Protein AF-A0A9W8B782-F1 (afdb_monomer_lite)

InterPro domains:
  IPR012489 Nuclease A inhibitor-like [PF07924] (142-218)
  IPR036587 Nuclease A inhibitor-like superfamily [SSF82602] (165-218)

Organism: NCBI:txid2761393

Sequence (218 aa):
MSPEVHACERALQSAASDLYYISESDSPFEWFFIPADDLERANLSTGSLPDTPAAFASIMYAHEPNANLRHVLAKCANAGQVPLYQPGSDSDDSPGVRDDAISTPSFSYFSTSSASGSGININSSGSDDDFNASTPFHSRIQSIGEFFEPLMDEAASMGQHKQFRELRDRFCLLFGMDPTALSRCCVYRIGQREVGIYAVGIVPGEGIAGLKTLAIET

Radius of gyration: 23.71 Å; chains: 1; bounding box: 51×50×70 Å

Foldseek 3Di:
DDVLQVVLQCQLCVLQVPPFDPFPVRKGKDKDFDWPVLCVLLVHDLQFDDPALLSVLLSCLQGDPDPVSNVLSVVSVVLVVHHHRDDPPVPVPPPDPDDDDDDDDDDDDDDDDDDDDDDDDPDDPDDDDPVPPPPRFDKDKAQLCVVLVQCLDCVSVVNCNVSSVSSSVSLCVSQVDPSPDPGFWIWIWTGDQWTKIWTWGRDRNTHIITIIIIHGDD

pLDDT: mean 84.8, std 18.08, range [40.78, 98.38]

Structure (mmCIF, N/CA/C/O backbone):
data_AF-A0A9W8B782-F1
#
_entry.id   AF-A0A9W8B782-F1
#
loop_
_atom_site.group_PDB
_atom_site.id
_atom_site.type_symbol
_atom_site.label_atom_id
_atom_site.label_alt_id
_atom_site.label_comp_id
_atom_site.label_asym_id
_atom_site.label_entity_id
_atom_site.label_seq_id
_atom_site.pdbx_PDB_ins_code
_atom_site.Cartn_x
_atom_site.Cartn_y
_atom_site.Cartn_z
_atom_site.occupancy
_atom_site.B_iso_or_equiv
_atom_site.auth_seq_id
_atom_site.auth_comp_id
_atom_site.auth_asym_id
_atom_site.auth_atom_id
_atom_site.pdbx_PDB_model_num
ATOM 1 N N . MET A 1 1 ? -14.310 -11.880 5.399 1.00 86.81 1 MET A N 1
ATOM 2 C CA . MET A 1 1 ? -13.960 -10.819 4.433 1.00 86.81 1 MET A CA 1
ATOM 3 C C . MET A 1 1 ? -15.158 -10.562 3.544 1.00 86.81 1 MET A C 1
ATOM 5 O O . MET A 1 1 ? -15.817 -11.519 3.143 1.00 86.81 1 MET A O 1
ATOM 9 N N . SER A 1 2 ? -15.473 -9.295 3.294 1.00 96.06 2 SER A N 1
ATOM 10 C CA . SER A 1 2 ? -16.576 -8.906 2.419 1.00 96.06 2 SER A CA 1
ATOM 11 C C . SER A 1 2 ? -16.233 -9.145 0.936 1.00 96.06 2 SER A C 1
ATOM 13 O O . SER A 1 2 ? -15.056 -9.302 0.582 1.00 96.06 2 SER A O 1
ATOM 15 N N . PRO A 1 3 ? -17.233 -9.197 0.034 1.00 96.50 3 PRO A N 1
ATOM 16 C CA . PRO A 1 3 ? -16.985 -9.349 -1.401 1.00 96.50 3 PRO A CA 1
ATOM 17 C C . PRO A 1 3 ? -16.163 -8.195 -1.996 1.00 96.50 3 PRO A C 1
ATOM 19 O O . PRO A 1 3 ? -15.453 -8.404 -2.980 1.00 96.50 3 PRO A O 1
ATOM 22 N N . GLU A 1 4 ? -16.234 -7.003 -1.402 1.00 95.25 4 GLU A N 1
ATOM 23 C CA . GLU A 1 4 ? -15.488 -5.816 -1.833 1.00 95.25 4 GLU A CA 1
ATOM 24 C C . GLU A 1 4 ? -13.992 -5.989 -1.575 1.00 95.25 4 GLU A C 1
ATOM 26 O O . GLU A 1 4 ? -13.181 -5.798 -2.483 1.00 95.25 4 GLU A O 1
ATOM 31 N N . VAL A 1 5 ? -13.624 -6.471 -0.384 1.00 96.81 5 VAL A N 1
ATOM 32 C CA . VAL A 1 5 ? -12.227 -6.768 -0.043 1.00 96.81 5 VAL A CA 1
ATOM 33 C C . VAL A 1 5 ? -11.650 -7.832 -0.985 1.00 96.81 5 VAL A C 1
ATOM 35 O O . VAL A 1 5 ? -10.553 -7.653 -1.508 1.00 96.81 5 VAL A O 1
ATOM 38 N N . HIS A 1 6 ? -12.405 -8.893 -1.293 1.00 97.50 6 HIS A N 1
ATOM 39 C CA . HIS A 1 6 ? -11.972 -9.913 -2.261 1.00 97.50 6 HIS A CA 1
ATOM 40 C C . HIS A 1 6 ? -11.879 -9.398 -3.706 1.00 97.50 6 HIS A C 1
ATOM 42 O O . HIS A 1 6 ? -11.123 -9.939 -4.519 1.00 97.50 6 HIS A O 1
ATOM 48 N N . ALA A 1 7 ? -12.671 -8.392 -4.080 1.00 96.38 7 ALA A N 1
ATOM 49 C CA . ALA A 1 7 ? -12.538 -7.743 -5.379 1.00 96.38 7 ALA A CA 1
ATOM 50 C C . ALA A 1 7 ? -11.242 -6.921 -5.448 1.00 96.38 7 ALA A C 1
ATOM 52 O O . ALA A 1 7 ? -10.508 -7.047 -6.430 1.00 96.38 7 ALA A O 1
ATOM 53 N N . CYS A 1 8 ? -10.930 -6.162 -4.392 1.00 96.94 8 CYS A N 1
ATOM 54 C CA . CYS A 1 8 ? -9.672 -5.425 -4.263 1.00 96.94 8 CYS A CA 1
ATOM 55 C C . CYS A 1 8 ? -8.459 -6.362 -4.292 1.00 96.94 8 CYS A C 1
ATOM 57 O O . CYS A 1 8 ? -7.540 -6.129 -5.074 1.00 96.94 8 CYS A O 1
ATOM 59 N N . GLU A 1 9 ? -8.492 -7.442 -3.507 1.00 97.81 9 GLU A N 1
ATOM 60 C CA . GLU A 1 9 ? -7.429 -8.450 -3.446 1.00 97.81 9 GLU A CA 1
ATOM 61 C C . GLU A 1 9 ? -7.100 -8.990 -4.836 1.00 97.81 9 GLU A C 1
ATOM 63 O O . GLU A 1 9 ? -5.969 -8.867 -5.304 1.00 97.81 9 GLU A O 1
ATOM 68 N N . ARG A 1 10 ? -8.109 -9.520 -5.538 1.00 98.00 10 ARG A N 1
ATOM 69 C CA . ARG A 1 10 ? -7.920 -10.097 -6.874 1.00 98.00 10 ARG A CA 1
ATOM 70 C C . ARG A 1 10 ? -7.412 -9.070 -7.878 1.00 98.00 10 ARG A C 1
ATOM 72 O O . ARG A 1 10 ? -6.556 -9.396 -8.694 1.00 98.00 10 ARG A O 1
ATOM 79 N N . ALA A 1 11 ? -7.942 -7.848 -7.841 1.00 97.25 11 ALA A N 1
ATOM 80 C CA . ALA A 1 11 ? -7.557 -6.799 -8.776 1.00 97.25 11 ALA A CA 1
ATOM 81 C C . ALA A 1 11 ? -6.106 -6.337 -8.568 1.00 97.25 11 ALA A C 1
ATOM 83 O O . ALA A 1 11 ? -5.384 -6.182 -9.552 1.00 97.25 11 ALA A O 1
ATOM 84 N N . LEU A 1 12 ? -5.670 -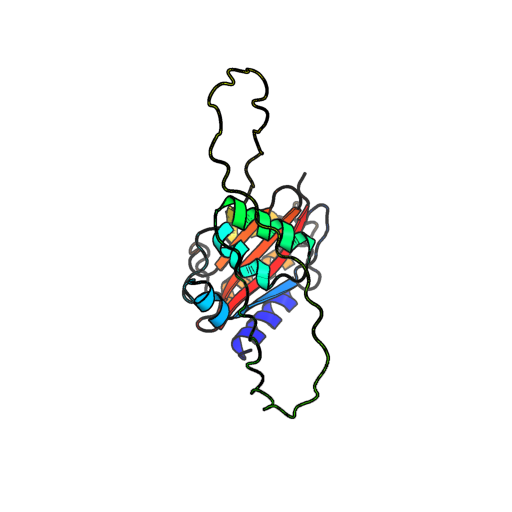6.149 -7.317 1.00 97.50 12 LEU A N 1
ATOM 85 C CA . LEU A 1 12 ? -4.294 -5.749 -7.018 1.00 97.50 12 LEU A CA 1
ATOM 86 C C . LEU A 1 12 ? -3.308 -6.900 -7.223 1.00 97.50 12 LEU A C 1
ATOM 88 O O . LEU A 1 12 ? -2.293 -6.695 -7.880 1.00 97.50 12 LEU A O 1
ATOM 92 N N . GLN A 1 13 ? -3.612 -8.110 -6.744 1.00 97.56 13 GLN A N 1
ATOM 93 C CA . GLN A 1 13 ? -2.747 -9.279 -6.944 1.00 97.56 13 GLN A CA 1
ATOM 94 C C . GLN A 1 13 ? -2.568 -9.608 -8.428 1.00 97.56 13 GLN A C 1
ATOM 96 O O . GLN A 1 13 ? -1.456 -9.890 -8.856 1.00 97.56 13 GLN A O 1
ATOM 101 N N . SER A 1 14 ? -3.634 -9.533 -9.234 1.00 97.62 14 SER A N 1
ATOM 102 C CA . SER A 1 14 ? -3.536 -9.788 -10.676 1.00 97.62 14 SER A CA 1
ATOM 103 C C . SER A 1 14 ? -2.717 -8.734 -11.418 1.00 97.62 14 SER A C 1
ATOM 105 O O . SER A 1 14 ? -2.149 -9.057 -12.452 1.00 97.62 14 SER A O 1
ATOM 107 N N . ALA A 1 15 ? -2.688 -7.484 -10.952 1.00 97.31 15 ALA A N 1
ATOM 108 C CA . ALA A 1 15 ? -1.862 -6.443 -11.565 1.00 97.31 15 ALA A CA 1
ATOM 109 C C . ALA A 1 15 ? -0.413 -6.481 -11.062 1.00 97.31 15 ALA A C 1
ATOM 111 O O . ALA A 1 15 ? 0.493 -6.022 -11.749 1.00 97.31 15 ALA A O 1
ATOM 112 N N . ALA A 1 16 ? -0.208 -7.022 -9.862 1.00 97.50 16 ALA A N 1
ATOM 113 C CA . ALA A 1 16 ? 1.089 -7.201 -9.230 1.00 97.50 16 ALA A CA 1
ATOM 114 C C . ALA A 1 16 ? 1.749 -8.552 -9.537 1.00 97.50 16 ALA A C 1
ATOM 116 O O . ALA A 1 16 ? 2.890 -8.775 -9.136 1.00 97.50 16 ALA A O 1
ATOM 117 N N . SER A 1 17 ? 1.057 -9.456 -10.236 1.00 95.88 17 SER A N 1
ATOM 118 C CA . SER A 1 17 ? 1.624 -10.743 -10.624 1.00 95.88 17 SER A CA 1
ATOM 119 C C . SER A 1 17 ? 2.846 -10.517 -11.507 1.00 95.88 17 SER A C 1
ATOM 121 O O . SER A 1 17 ? 2.763 -9.786 -12.493 1.00 95.88 17 SER A O 1
ATOM 123 N N . ASP A 1 18 ? 3.963 -11.143 -11.146 1.00 94.38 18 ASP A N 1
ATOM 124 C CA . ASP A 1 18 ? 5.255 -11.029 -11.833 1.00 94.38 18 ASP A CA 1
ATOM 125 C C . ASP A 1 18 ? 5.899 -9.626 -11.792 1.00 94.38 18 ASP A C 1
ATOM 127 O O . ASP A 1 18 ? 6.877 -9.379 -12.499 1.00 94.38 18 ASP A O 1
ATOM 131 N N . LEU A 1 19 ? 5.389 -8.712 -10.953 1.00 95.88 19 LEU A N 1
ATOM 132 C CA . LEU A 1 19 ? 6.039 -7.434 -10.664 1.00 95.88 19 LEU A CA 1
ATOM 133 C C . LEU A 1 19 ? 7.003 -7.566 -9.485 1.00 95.88 19 LEU A C 1
ATOM 135 O O . LEU A 1 19 ? 6.636 -8.029 -8.401 1.00 95.88 19 LEU A O 1
ATOM 139 N N . TYR A 1 20 ? 8.213 -7.053 -9.681 1.00 95.88 20 TYR A N 1
ATOM 140 C CA . TYR A 1 20 ? 9.248 -6.987 -8.653 1.00 95.88 20 TYR A CA 1
ATOM 141 C C . TYR A 1 20 ? 9.640 -5.540 -8.408 1.00 95.88 20 TYR A C 1
ATOM 143 O O . TYR A 1 20 ? 9.846 -4.775 -9.353 1.00 95.88 20 TYR A O 1
ATOM 151 N N . TYR A 1 21 ? 9.744 -5.150 -7.140 1.00 95.44 21 TYR A N 1
ATOM 152 C CA . TYR A 1 21 ? 10.198 -3.809 -6.810 1.00 95.44 21 TYR A CA 1
ATOM 153 C C . TYR A 1 21 ? 11.706 -3.680 -7.031 1.00 95.44 21 TYR A C 1
ATOM 155 O O . TYR A 1 21 ? 12.500 -4.447 -6.485 1.00 95.44 21 TYR A O 1
ATOM 163 N N . ILE A 1 22 ? 12.084 -2.672 -7.817 1.00 92.25 22 ILE A N 1
ATOM 164 C CA . ILE A 1 22 ? 13.454 -2.451 -8.279 1.00 92.25 22 ILE A CA 1
ATOM 165 C C . ILE A 1 22 ? 14.296 -1.938 -7.109 1.00 92.25 22 ILE A C 1
ATOM 167 O O . ILE A 1 22 ? 14.260 -0.762 -6.749 1.00 92.25 22 ILE A O 1
ATOM 171 N N . SER A 1 23 ? 15.018 -2.860 -6.485 1.00 93.06 23 SER A N 1
ATOM 172 C CA . SER A 1 23 ? 15.891 -2.651 -5.328 1.00 93.06 23 SER A CA 1
ATOM 173 C C . SER A 1 23 ? 16.911 -3.788 -5.275 1.00 93.06 23 SER A C 1
ATOM 175 O O . SER A 1 23 ? 16.798 -4.738 -6.043 1.00 93.06 23 SER A O 1
ATOM 177 N N . GLU A 1 24 ? 17.878 -3.759 -4.355 1.00 91.88 24 GLU A N 1
ATOM 178 C CA . GLU A 1 24 ? 18.865 -4.851 -4.277 1.00 91.88 24 GLU A CA 1
ATOM 179 C C . GLU A 1 24 ? 18.265 -6.211 -3.868 1.00 91.88 24 GLU A C 1
ATOM 181 O O . GLU A 1 24 ? 18.924 -7.238 -4.020 1.00 91.88 24 GLU A O 1
ATOM 186 N N . SER A 1 25 ? 17.041 -6.239 -3.326 1.00 88.69 25 SER A N 1
ATOM 187 C CA . SER A 1 25 ? 16.380 -7.466 -2.865 1.00 88.69 25 SER A CA 1
ATOM 188 C C . SER A 1 25 ? 15.458 -8.135 -3.884 1.00 88.69 25 SER A C 1
ATOM 190 O O . SER A 1 25 ? 15.003 -9.236 -3.585 1.00 88.69 25 SER A O 1
ATOM 192 N N . ASP A 1 26 ? 15.141 -7.490 -5.018 1.00 91.19 26 ASP A N 1
ATOM 193 C CA . ASP A 1 26 ? 14.162 -7.970 -6.014 1.00 91.19 26 ASP A CA 1
ATOM 194 C C . ASP A 1 26 ? 12.930 -8.641 -5.366 1.00 91.19 26 ASP A C 1
ATOM 196 O O . ASP A 1 26 ? 12.626 -9.813 -5.594 1.00 91.19 26 ASP A O 1
ATOM 200 N N . SER A 1 27 ? 12.236 -7.915 -4.482 1.00 94.75 27 SER A N 1
ATOM 201 C CA . SER A 1 27 ? 11.124 -8.471 -3.700 1.00 94.75 27 SER A CA 1
ATOM 202 C C . SER A 1 27 ? 9.793 -8.339 -4.454 1.00 94.75 27 SER A C 1
ATOM 204 O O . SER A 1 27 ? 9.523 -7.274 -5.025 1.00 94.75 27 SER A O 1
ATOM 206 N N . PRO A 1 28 ? 8.934 -9.378 -4.468 1.00 96.81 28 PRO A N 1
ATOM 207 C CA . PRO A 1 28 ? 7.606 -9.279 -5.061 1.00 96.81 28 PRO A CA 1
ATOM 208 C C . PRO A 1 28 ? 6.685 -8.382 -4.222 1.00 96.81 28 PRO A C 1
ATOM 210 O O . PRO A 1 28 ? 6.969 -8.044 -3.068 1.00 96.81 28 PRO A O 1
ATOM 213 N N . PHE A 1 29 ? 5.551 -8.001 -4.805 1.00 97.44 29 PHE A N 1
ATOM 214 C CA . PHE A 1 29 ? 4.463 -7.371 -4.064 1.00 97.44 29 PHE A CA 1
ATOM 215 C C . PHE A 1 29 ? 3.534 -8.428 -3.461 1.00 97.44 29 PHE A C 1
ATOM 217 O O . PHE A 1 29 ? 3.060 -9.329 -4.150 1.00 97.44 29 PHE A O 1
ATOM 224 N N . GLU A 1 30 ? 3.222 -8.277 -2.180 1.00 97.56 30 GLU A N 1
ATOM 225 C CA . GLU A 1 30 ? 2.337 -9.160 -1.428 1.00 97.56 30 GLU A CA 1
ATOM 226 C C . GLU A 1 30 ? 1.088 -8.409 -0.976 1.00 97.56 30 GLU A C 1
ATOM 228 O O . GLU A 1 30 ? 1.153 -7.264 -0.536 1.00 97.56 30 GLU A O 1
ATOM 233 N N . TRP A 1 31 ? -0.066 -9.061 -1.052 1.00 97.88 31 TRP A N 1
ATOM 234 C CA . TRP A 1 31 ? -1.316 -8.503 -0.547 1.00 97.88 31 TRP A CA 1
ATOM 235 C C . TRP A 1 31 ? -1.370 -8.506 0.981 1.00 97.88 31 TRP A C 1
ATOM 237 O O . TRP A 1 31 ? -0.894 -9.437 1.633 1.00 97.88 31 TRP A O 1
ATOM 247 N N . PHE A 1 32 ? -2.020 -7.492 1.551 1.00 98.38 32 PHE A N 1
ATOM 248 C CA . PHE A 1 32 ? -2.410 -7.493 2.954 1.00 98.38 32 PHE A CA 1
ATOM 249 C C . PHE A 1 32 ? -3.726 -6.745 3.189 1.00 98.38 32 PHE A C 1
ATOM 251 O O . PHE A 1 32 ? -4.172 -5.935 2.371 1.00 98.38 32 PHE A O 1
ATOM 258 N N . PHE A 1 33 ? -4.328 -7.011 4.347 1.00 98.06 33 PHE A N 1
ATOM 259 C CA . PHE A 1 33 ? -5.557 -6.376 4.803 1.00 98.06 33 PHE A CA 1
ATOM 260 C C . PHE A 1 33 ? -5.541 -6.206 6.328 1.00 98.06 33 PHE A C 1
ATOM 262 O O . PHE A 1 33 ? -5.176 -7.137 7.046 1.00 98.06 33 PHE A O 1
ATOM 269 N N . ILE A 1 34 ? -5.949 -5.028 6.798 1.00 97.88 34 ILE A N 1
ATOM 270 C CA . ILE A 1 34 ? -6.142 -4.668 8.205 1.00 97.88 34 ILE A CA 1
ATOM 271 C C . ILE A 1 34 ? -7.638 -4.358 8.394 1.00 97.88 34 ILE A C 1
ATOM 273 O O . ILE A 1 34 ? -8.102 -3.338 7.873 1.00 97.88 34 ILE A O 1
ATOM 277 N N . PRO A 1 35 ? -8.396 -5.212 9.102 1.00 97.62 35 PRO A N 1
ATOM 278 C CA . PRO A 1 35 ? -9.818 -5.005 9.372 1.00 97.62 35 PRO A CA 1
ATOM 279 C C . PRO A 1 35 ? -10.118 -3.703 10.127 1.00 97.62 35 PRO A C 1
ATOM 281 O O . PRO A 1 35 ? -9.335 -3.269 10.971 1.00 97.62 35 PRO A O 1
ATOM 284 N N . ALA A 1 36 ? -11.291 -3.116 9.879 1.00 97.06 36 ALA A N 1
ATOM 285 C CA . ALA A 1 36 ? -11.774 -1.914 10.561 1.00 97.06 36 ALA A CA 1
ATOM 286 C C . ALA A 1 36 ? -11.803 -2.073 12.089 1.00 97.06 36 ALA A C 1
ATOM 288 O O . ALA A 1 36 ? -11.360 -1.167 12.790 1.00 97.06 36 ALA A O 1
ATOM 289 N N . ASP A 1 37 ? -12.217 -3.236 12.597 1.00 96.81 37 ASP A N 1
ATOM 290 C CA . ASP A 1 37 ? -12.238 -3.524 14.037 1.00 96.81 37 ASP A CA 1
ATOM 291 C C . ASP A 1 37 ? -10.853 -3.360 14.687 1.00 96.81 37 ASP A C 1
ATOM 293 O O . ASP A 1 37 ? -10.738 -2.895 15.822 1.00 96.81 37 ASP A O 1
ATOM 297 N N . ASP A 1 38 ? -9.784 -3.722 13.972 1.00 96.50 38 ASP A N 1
ATOM 298 C CA . ASP A 1 38 ? -8.418 -3.600 14.482 1.00 96.50 38 ASP A CA 1
ATOM 299 C C . ASP A 1 38 ? -7.962 -2.134 14.482 1.00 96.50 3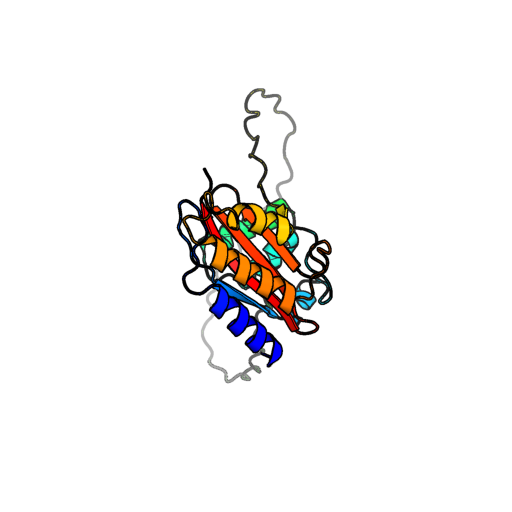8 ASP A C 1
ATOM 301 O O . ASP A 1 38 ? -7.292 -1.698 15.422 1.00 96.50 38 ASP A O 1
ATOM 305 N N . LEU A 1 39 ? -8.401 -1.346 13.491 1.00 96.19 39 LEU A N 1
ATOM 306 C CA . LEU A 1 39 ? -8.194 0.107 13.457 1.00 96.19 39 LEU A CA 1
ATOM 307 C C . LEU A 1 39 ? -8.897 0.792 14.634 1.00 96.19 39 LEU A C 1
ATOM 309 O O . LEU A 1 39 ? -8.280 1.595 15.334 1.00 96.19 39 LEU A O 1
ATOM 313 N N . GLU A 1 40 ? -10.159 0.442 14.891 1.00 95.56 40 GLU A N 1
ATOM 314 C CA . GLU A 1 40 ? -10.941 1.000 15.997 1.00 95.56 40 GLU A CA 1
ATOM 315 C C . GLU A 1 40 ? -10.311 0.662 17.352 1.00 95.56 40 GLU A C 1
ATOM 317 O O . GLU A 1 40 ? -10.131 1.550 18.190 1.00 95.56 40 GLU A O 1
ATOM 322 N N . ARG A 1 41 ? -9.876 -0.591 17.551 1.00 95.00 41 ARG A N 1
ATOM 323 C CA . ARG A 1 41 ? -9.153 -1.002 18.768 1.00 95.00 41 ARG A CA 1
ATOM 324 C C . ARG A 1 41 ? -7.813 -0.278 18.936 1.00 95.00 41 ARG A C 1
ATOM 326 O O . ARG A 1 41 ? -7.366 -0.088 20.065 1.00 95.00 41 ARG A O 1
ATOM 333 N N . ALA A 1 42 ? -7.181 0.147 17.843 1.00 94.06 42 ALA A N 1
ATOM 334 C CA . ALA A 1 42 ? -5.975 0.971 17.864 1.00 94.06 42 ALA A CA 1
ATOM 335 C C . ALA A 1 42 ? -6.254 2.479 18.039 1.00 94.06 42 ALA A C 1
ATOM 337 O O . ALA A 1 42 ? -5.313 3.273 18.026 1.00 94.06 42 ALA A O 1
ATOM 338 N N . ASN A 1 43 ? -7.514 2.887 18.236 1.00 95.19 43 ASN A N 1
ATOM 339 C CA . ASN A 1 43 ? -7.963 4.285 18.275 1.00 95.19 43 ASN A CA 1
ATOM 340 C C . ASN A 1 43 ? -7.672 5.059 16.975 1.00 95.19 43 ASN A C 1
ATOM 342 O O . ASN A 1 43 ? -7.408 6.263 17.003 1.00 95.19 43 ASN A O 1
ATOM 346 N N . LEU A 1 44 ? -7.706 4.372 15.832 1.00 93.75 44 LEU A N 1
ATOM 347 C CA . LEU A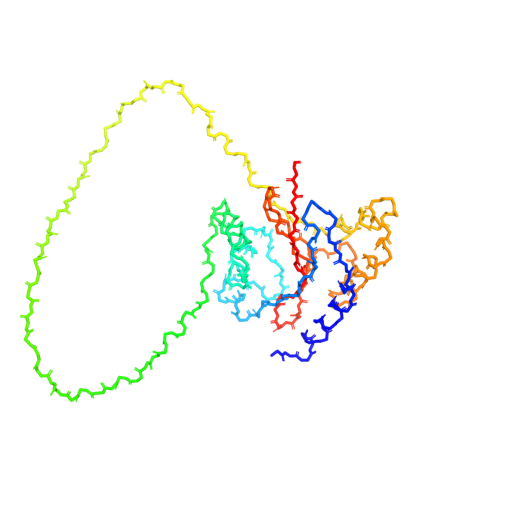 1 44 ? -7.568 4.969 14.509 1.00 93.75 44 LEU A CA 1
ATOM 348 C C . LEU A 1 44 ? -8.945 5.136 13.858 1.00 93.75 44 LEU A C 1
ATOM 350 O O . LEU A 1 44 ? -9.861 4.342 14.059 1.00 93.75 44 LEU A O 1
ATOM 354 N N . SER A 1 45 ? -9.089 6.191 13.059 1.00 92.75 45 SER A N 1
ATOM 355 C CA . SER A 1 45 ? -10.304 6.430 12.280 1.00 92.75 45 SER A CA 1
ATOM 356 C C . SER A 1 45 ? -10.406 5.425 11.133 1.00 92.75 45 SER A C 1
ATOM 358 O O . SER A 1 45 ? -9.465 5.258 10.364 1.00 92.75 45 SER A O 1
ATOM 360 N N . THR A 1 46 ? -11.572 4.808 10.954 1.00 92.50 46 THR A N 1
ATOM 361 C CA . THR A 1 46 ? -11.863 3.923 9.810 1.00 92.50 46 THR A CA 1
ATOM 362 C C . THR A 1 46 ? -12.065 4.693 8.499 1.00 92.50 46 THR A C 1
ATOM 364 O O . THR A 1 46 ? -12.052 4.105 7.418 1.00 92.50 46 THR A O 1
ATOM 367 N N . GLY A 1 47 ? -12.243 6.018 8.576 1.00 91.62 47 GLY A N 1
ATOM 368 C CA . GLY A 1 47 ? -12.475 6.895 7.426 1.00 91.62 47 GLY A CA 1
ATOM 369 C C . GLY A 1 47 ? -11.227 7.590 6.876 1.00 91.62 47 GLY A C 1
ATOM 370 O O . GLY A 1 47 ? -11.331 8.270 5.855 1.00 91.62 47 GLY A O 1
ATOM 371 N N . SER A 1 48 ? -10.069 7.453 7.528 1.00 94.62 48 SER A N 1
ATOM 372 C CA . SER A 1 48 ? -8.820 8.109 7.118 1.00 94.62 48 SER A CA 1
ATOM 373 C C . SER A 1 48 ? -7.600 7.233 7.396 1.00 94.62 48 SER A C 1
ATOM 375 O O . SER A 1 48 ? -7.570 6.485 8.368 1.00 94.62 48 SER A O 1
ATOM 377 N N . LEU A 1 49 ? -6.571 7.342 6.555 1.00 95.88 49 LEU A N 1
ATOM 378 C CA . LEU A 1 49 ? -5.302 6.649 6.775 1.00 95.88 49 LEU A CA 1
ATOM 379 C C . LEU A 1 49 ? -4.519 7.302 7.929 1.00 95.88 49 LEU A C 1
ATOM 381 O O . LEU A 1 49 ? -4.709 8.490 8.184 1.00 95.88 49 LEU A O 1
ATOM 385 N N . PRO A 1 50 ? -3.630 6.569 8.625 1.00 96.38 50 PRO A N 1
ATOM 386 C CA . PRO A 1 50 ? -2.792 7.156 9.667 1.00 96.38 50 PRO A CA 1
ATOM 387 C C . PRO A 1 50 ? -1.892 8.289 9.146 1.00 96.38 50 PRO A C 1
ATOM 389 O O . PRO A 1 50 ? -1.086 8.090 8.237 1.00 96.38 50 PRO A O 1
ATOM 392 N N . ASP A 1 51 ? -1.952 9.460 9.780 1.00 95.75 51 ASP A N 1
ATOM 393 C CA . ASP A 1 51 ? -1.222 10.658 9.327 1.00 95.75 51 ASP A CA 1
ATOM 394 C C . ASP A 1 51 ? 0.296 10.596 9.559 1.00 95.75 51 ASP A C 1
ATOM 396 O O . ASP A 1 51 ? 1.043 11.467 9.112 1.00 95.75 51 ASP A O 1
ATOM 400 N N . THR A 1 52 ? 0.781 9.576 10.274 1.00 96.19 52 THR A N 1
ATOM 401 C CA . THR A 1 52 ? 2.210 9.389 10.541 1.00 96.19 52 THR A CA 1
ATOM 402 C C . THR A 1 52 ? 2.654 7.960 10.225 1.00 96.19 52 THR A C 1
ATOM 404 O O . THR A 1 52 ? 1.901 7.011 10.470 1.00 96.19 52 THR A O 1
ATOM 407 N N . PRO A 1 53 ? 3.902 7.764 9.754 1.00 97.00 53 PRO A N 1
ATOM 408 C CA . PRO A 1 53 ? 4.450 6.426 9.560 1.00 97.00 53 PRO A CA 1
ATOM 409 C C . PRO A 1 53 ? 4.482 5.599 10.848 1.00 97.00 53 PRO A C 1
ATOM 411 O O . PRO A 1 53 ? 4.254 4.399 10.796 1.00 97.00 53 PRO A O 1
ATOM 414 N N . ALA A 1 54 ? 4.723 6.225 12.006 1.00 96.44 54 ALA A N 1
ATOM 415 C CA . ALA A 1 54 ? 4.767 5.531 13.292 1.00 96.44 54 ALA A CA 1
ATOM 416 C C . ALA A 1 54 ? 3.395 4.983 13.717 1.00 96.44 54 ALA A C 1
ATOM 418 O O . ALA A 1 54 ? 3.317 3.857 14.209 1.00 96.44 54 ALA A O 1
ATOM 419 N N . ALA A 1 55 ? 2.315 5.738 13.481 1.00 96.75 55 ALA A N 1
ATOM 420 C CA . ALA A 1 55 ? 0.953 5.271 13.734 1.00 96.75 55 ALA A CA 1
ATOM 421 C C . ALA A 1 55 ? 0.585 4.087 12.829 1.00 96.75 55 ALA A C 1
ATOM 423 O O . ALA A 1 55 ? 0.085 3.076 13.320 1.00 96.75 55 ALA A O 1
ATOM 424 N N . PHE A 1 56 ? 0.906 4.164 11.532 1.00 97.81 56 PHE A N 1
ATOM 425 C CA . PHE A 1 56 ? 0.727 3.031 10.621 1.00 97.81 56 PHE A CA 1
ATOM 426 C C . PHE A 1 56 ? 1.592 1.826 11.023 1.00 97.81 56 PHE A C 1
ATOM 428 O O . PHE A 1 56 ? 1.118 0.691 11.027 1.00 97.81 56 PHE A O 1
ATOM 435 N N . ALA A 1 57 ? 2.848 2.059 11.413 1.00 97.56 57 ALA A N 1
ATOM 436 C CA . ALA A 1 57 ? 3.761 0.997 11.812 1.00 97.56 57 ALA A CA 1
ATOM 437 C C . ALA A 1 57 ? 3.259 0.223 13.035 1.00 97.56 57 ALA A C 1
ATOM 439 O O . ALA A 1 57 ? 3.373 -1.001 13.072 1.00 97.56 57 ALA A O 1
ATOM 440 N N . SER A 1 58 ? 2.690 0.935 14.013 1.00 97.19 58 SER A N 1
ATOM 441 C CA . SER A 1 58 ? 2.125 0.331 15.218 1.00 97.19 58 SER A CA 1
ATOM 442 C C . SER A 1 58 ? 1.014 -0.667 14.894 1.00 97.19 58 SER A C 1
ATOM 444 O O . SER A 1 58 ? 1.059 -1.790 15.395 1.00 97.19 58 SER A O 1
ATOM 446 N N . ILE A 1 59 ? 0.061 -0.298 14.030 1.00 97.62 59 ILE A N 1
ATOM 447 C CA . ILE A 1 59 ? -1.031 -1.200 13.654 1.00 97.62 59 ILE A CA 1
ATOM 448 C C . ILE A 1 59 ? -0.541 -2.327 12.736 1.00 97.62 59 ILE A C 1
ATOM 450 O O . ILE A 1 59 ? -0.809 -3.496 13.003 1.00 97.62 59 ILE A O 1
ATOM 454 N N . MET A 1 60 ? 0.269 -2.020 11.715 1.00 97.81 60 MET A N 1
ATOM 455 C CA . MET A 1 60 ? 0.777 -3.022 10.769 1.00 97.81 60 MET A CA 1
ATOM 456 C C . MET A 1 60 ? 1.663 -4.080 11.448 1.00 97.81 60 MET A C 1
ATOM 458 O O . MET A 1 60 ? 1.706 -5.224 11.000 1.00 97.81 60 MET A O 1
ATOM 462 N N . TYR A 1 61 ? 2.326 -3.747 12.562 1.00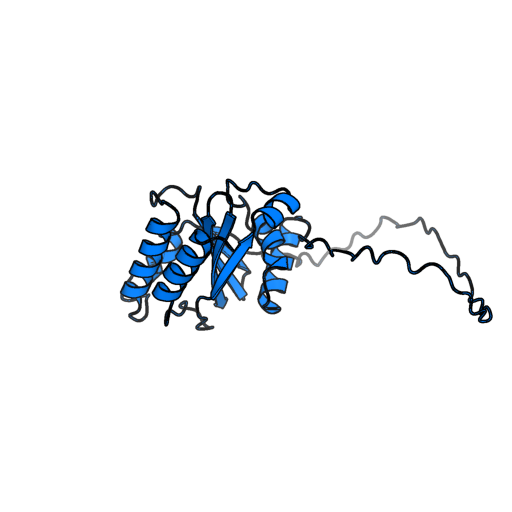 97.31 61 TYR A N 1
ATOM 463 C CA . TYR A 1 61 ? 3.154 -4.682 13.331 1.00 97.31 61 TYR A CA 1
ATOM 464 C C . TYR A 1 61 ? 2.419 -5.970 13.740 1.00 97.31 61 TYR A C 1
ATOM 466 O O . TYR A 1 61 ? 3.038 -7.038 13.779 1.00 97.31 61 TYR A O 1
ATOM 474 N N . ALA A 1 62 ? 1.119 -5.883 14.041 1.00 96.44 62 ALA A N 1
ATOM 475 C CA . ALA A 1 62 ? 0.298 -7.037 14.408 1.00 96.44 62 ALA A CA 1
ATOM 476 C C . ALA A 1 62 ? -0.083 -7.918 13.207 1.00 96.44 62 ALA A C 1
ATOM 478 O O . ALA A 1 62 ? -0.323 -9.111 13.377 1.00 96.44 62 ALA A O 1
ATOM 479 N N . HIS A 1 63 ? -0.103 -7.340 12.005 1.00 96.62 63 HIS A N 1
ATOM 480 C CA . HIS A 1 63 ? -0.520 -7.994 10.762 1.00 96.62 63 HIS A CA 1
ATOM 481 C C . HIS A 1 63 ? 0.654 -8.453 9.894 1.00 96.62 63 HIS A C 1
ATOM 483 O O . HIS A 1 63 ? 0.447 -9.077 8.854 1.00 96.62 63 HIS A O 1
ATOM 489 N N . GLU A 1 64 ? 1.887 -8.138 10.286 1.00 97.31 64 GLU A N 1
ATOM 490 C CA . GLU A 1 64 ? 3.076 -8.468 9.514 1.00 97.31 64 GLU A CA 1
ATOM 491 C C . GLU A 1 64 ? 3.632 -9.848 9.914 1.00 97.31 64 GLU A C 1
ATOM 493 O O . GLU A 1 64 ? 4.173 -9.987 11.011 1.00 97.31 64 GLU A O 1
ATOM 498 N N . PRO A 1 65 ? 3.542 -10.886 9.060 1.00 95.94 65 PRO A N 1
ATOM 499 C CA . PRO A 1 65 ? 4.133 -12.193 9.345 1.00 95.94 65 PRO A CA 1
ATOM 500 C C . PRO A 1 65 ? 5.668 -12.204 9.252 1.00 95.94 65 PRO A C 1
ATOM 502 O O . PRO A 1 65 ? 6.309 -13.044 9.886 1.00 95.94 65 PRO A O 1
ATOM 505 N N . ASN A 1 66 ? 6.283 -11.303 8.478 1.00 93.19 66 ASN A N 1
ATOM 506 C CA . ASN A 1 66 ? 7.727 -11.301 8.269 1.00 93.19 66 ASN A CA 1
ATOM 507 C C . ASN A 1 66 ? 8.462 -10.689 9.474 1.00 93.19 66 ASN A C 1
ATOM 509 O O . ASN A 1 66 ? 8.340 -9.499 9.762 1.00 93.19 66 ASN A O 1
ATOM 513 N N . ALA A 1 67 ? 9.283 -11.492 10.157 1.00 93.19 67 ALA A N 1
ATOM 514 C CA . ALA A 1 67 ? 10.011 -11.067 11.354 1.00 93.19 67 ALA A CA 1
ATOM 515 C C . ALA A 1 67 ? 10.947 -9.862 11.122 1.00 93.19 67 ALA A C 1
ATOM 517 O O . ALA A 1 67 ? 11.068 -9.010 12.006 1.00 93.19 67 ALA A O 1
ATOM 518 N N . ASN A 1 68 ? 11.564 -9.752 9.940 1.00 89.81 68 ASN A N 1
ATOM 519 C CA . ASN A 1 68 ? 12.450 -8.632 9.610 1.00 89.81 68 ASN A CA 1
ATOM 520 C C . ASN A 1 68 ? 11.641 -7.336 9.484 1.00 89.81 68 ASN A C 1
ATOM 522 O O . ASN A 1 68 ? 11.960 -6.337 10.130 1.00 89.81 68 ASN A O 1
ATOM 526 N N . LEU A 1 69 ? 10.527 -7.372 8.743 1.00 93.88 69 LEU A N 1
ATOM 527 C CA . LEU A 1 69 ? 9.630 -6.220 8.626 1.00 93.88 69 LEU A CA 1
ATOM 528 C C . LEU A 1 69 ? 9.002 -5.849 9.975 1.00 93.88 69 LEU A C 1
ATOM 530 O O . LEU A 1 69 ? 8.943 -4.667 10.303 1.00 93.88 69 LEU A O 1
ATOM 534 N N . ARG A 1 70 ? 8.623 -6.825 10.812 1.00 95.56 70 ARG A N 1
ATOM 535 C CA . ARG A 1 70 ? 8.144 -6.556 12.181 1.00 95.56 70 ARG A CA 1
ATOM 536 C C . ARG A 1 70 ? 9.162 -5.783 13.010 1.00 95.56 70 ARG A C 1
ATOM 538 O O . ARG A 1 70 ? 8.778 -4.867 13.732 1.00 95.56 70 ARG A O 1
ATOM 545 N N . HIS A 1 71 ? 10.448 -6.121 12.915 1.00 94.69 71 HIS A N 1
ATOM 546 C CA . HIS A 1 71 ? 11.504 -5.388 13.619 1.00 94.69 71 HIS A CA 1
ATOM 547 C C . HIS A 1 71 ? 11.618 -3.939 13.133 1.00 94.69 71 HIS A C 1
ATOM 549 O O . HIS A 1 71 ? 11.734 -3.017 13.943 1.00 94.69 71 HIS A O 1
ATOM 555 N N . VAL A 1 72 ? 11.534 -3.724 11.818 1.00 94.56 72 VAL A N 1
ATOM 556 C CA . VAL A 1 72 ? 11.544 -2.387 11.206 1.00 94.56 72 VAL A CA 1
ATOM 557 C C . VAL A 1 72 ? 10.321 -1.566 11.640 1.00 94.56 72 VAL A C 1
ATOM 559 O O . VAL A 1 72 ? 10.470 -0.416 12.059 1.00 94.56 72 VAL A O 1
ATOM 562 N N . LEU A 1 73 ? 9.128 -2.166 11.634 1.00 96.44 73 LEU A N 1
ATOM 563 C CA . LEU A 1 73 ? 7.885 -1.545 12.105 1.00 96.44 73 LEU A CA 1
ATOM 564 C C . LEU A 1 73 ? 7.961 -1.188 13.598 1.00 96.44 73 LEU A C 1
ATOM 566 O O . LEU A 1 73 ? 7.626 -0.068 13.982 1.00 96.44 73 LEU A O 1
ATOM 570 N N . ALA A 1 74 ? 8.481 -2.093 14.434 1.00 95.88 74 ALA A N 1
ATOM 571 C CA . ALA A 1 74 ? 8.654 -1.847 15.864 1.00 95.88 74 ALA A CA 1
ATOM 572 C C . ALA A 1 74 ? 9.597 -0.670 16.142 1.00 95.88 74 ALA A C 1
ATOM 574 O O . ALA A 1 74 ? 9.291 0.197 16.962 1.00 95.88 74 ALA A O 1
ATOM 575 N N . LYS A 1 75 ? 10.724 -0.597 15.423 1.00 95.25 75 LYS A N 1
ATOM 576 C CA . LYS A 1 75 ? 11.641 0.547 15.496 1.00 95.25 75 LYS A CA 1
ATOM 577 C C . LYS A 1 75 ? 10.958 1.854 15.096 1.00 95.25 75 LYS A C 1
ATOM 579 O O . LYS A 1 75 ? 11.135 2.848 15.795 1.00 95.25 75 LYS A O 1
ATOM 584 N N . CYS A 1 76 ? 10.161 1.846 14.025 1.00 94.88 76 CYS A N 1
ATOM 585 C CA . CYS A 1 76 ? 9.414 3.022 13.580 1.00 94.88 76 CYS A CA 1
ATOM 586 C C . CYS A 1 76 ? 8.426 3.523 14.636 1.00 94.88 76 CYS A C 1
ATOM 588 O O . CYS A 1 76 ? 8.393 4.717 14.935 1.00 94.88 76 CYS A O 1
ATOM 590 N N . ALA A 1 77 ? 7.621 2.618 15.194 1.00 94.62 77 ALA A N 1
ATOM 591 C CA . ALA A 1 77 ? 6.624 2.959 16.203 1.00 94.62 77 ALA A CA 1
ATOM 592 C C . ALA A 1 77 ? 7.291 3.529 17.464 1.00 94.62 77 ALA A C 1
ATOM 594 O O . ALA A 1 77 ? 6.911 4.603 17.929 1.00 94.62 77 ALA A O 1
ATOM 595 N N . ASN A 1 78 ? 8.360 2.880 17.942 1.00 94.06 78 ASN A N 1
ATOM 596 C CA . ASN A 1 78 ? 9.136 3.340 19.096 1.00 94.06 78 ASN A CA 1
ATOM 597 C C . ASN A 1 78 ? 9.775 4.716 18.861 1.00 94.06 78 ASN A C 1
ATOM 599 O O . ASN A 1 78 ? 9.741 5.563 19.752 1.00 94.06 78 ASN A O 1
ATOM 603 N N . ALA A 1 79 ? 10.323 4.964 17.666 1.00 92.38 79 ALA A N 1
ATOM 604 C CA . ALA A 1 79 ? 10.890 6.264 17.308 1.00 92.38 79 ALA A CA 1
ATOM 605 C C . ALA A 1 79 ? 9.833 7.383 17.320 1.00 92.38 79 ALA A C 1
ATOM 607 O O . ALA A 1 79 ? 10.133 8.504 17.724 1.00 92.38 79 ALA A O 1
ATOM 608 N N . GLY A 1 80 ? 8.593 7.073 16.928 1.00 92.50 80 GLY A N 1
ATOM 609 C CA . GLY A 1 80 ? 7.453 7.987 17.019 1.00 92.50 80 GLY A CA 1
ATOM 610 C C . GLY A 1 80 ? 6.737 7.993 18.372 1.00 92.50 80 GLY A C 1
ATOM 611 O O . GLY A 1 80 ? 5.706 8.647 18.484 1.00 92.50 80 GLY A O 1
ATOM 612 N N . GLN A 1 81 ? 7.245 7.263 19.376 1.00 94.44 81 GLN A N 1
ATOM 613 C CA . GLN A 1 81 ? 6.620 7.099 20.697 1.00 94.44 81 GLN A CA 1
ATOM 614 C C . GLN A 1 81 ? 5.170 6.579 20.635 1.00 94.44 81 GLN A C 1
ATOM 616 O O . GLN A 1 81 ? 4.353 6.872 21.507 1.00 94.44 81 GLN A O 1
ATOM 621 N N . VAL A 1 82 ? 4.846 5.791 19.607 1.00 94.12 82 VAL A N 1
ATOM 622 C CA . VAL A 1 82 ? 3.531 5.167 19.444 1.00 94.12 82 VAL A CA 1
ATOM 623 C C . VAL A 1 82 ? 3.580 3.766 20.061 1.00 94.12 82 VAL A C 1
ATOM 625 O O . VAL A 1 82 ? 4.428 2.964 19.657 1.00 94.12 82 VAL A O 1
ATOM 628 N N . PRO A 1 83 ? 2.701 3.432 21.025 1.00 95.00 83 PRO A N 1
ATOM 629 C CA . PRO A 1 83 ? 2.644 2.085 21.581 1.00 95.00 83 PRO A CA 1
ATOM 630 C C . PRO A 1 83 ? 2.267 1.089 20.485 1.00 95.00 83 PRO A C 1
ATOM 632 O O . PRO A 1 83 ? 1.415 1.387 19.649 1.00 95.00 83 PRO A O 1
ATOM 635 N N . LEU A 1 84 ? 2.892 -0.090 20.483 1.00 95.88 84 LEU A N 1
ATOM 636 C CA . LEU A 1 84 ? 2.564 -1.145 19.524 1.00 95.88 84 LEU A CA 1
ATOM 637 C C . LEU A 1 84 ? 1.161 -1.685 19.778 1.00 95.88 84 LEU A C 1
ATOM 639 O O . LEU A 1 84 ? 0.832 -2.051 20.908 1.00 95.88 84 LEU A O 1
ATOM 643 N N . TYR A 1 85 ? 0.367 -1.782 18.714 1.00 94.12 85 TYR A N 1
ATOM 644 C CA . TYR A 1 85 ? -0.913 -2.461 18.768 1.00 94.12 85 TYR A CA 1
ATOM 645 C C . TYR A 1 85 ? -0.689 -3.944 19.073 1.00 94.12 85 TYR A C 1
ATOM 647 O O . TYR A 1 85 ? 0.076 -4.638 18.397 1.00 94.12 85 TYR A O 1
ATOM 655 N N . GLN A 1 86 ? -1.356 -4.421 20.117 1.00 92.50 86 GLN A N 1
ATOM 656 C CA . GLN A 1 86 ? -1.451 -5.836 20.428 1.00 92.50 86 GLN A CA 1
ATOM 657 C C . GLN A 1 86 ? -2.893 -6.237 20.132 1.00 92.50 86 GLN A C 1
ATOM 659 O O . GLN A 1 86 ? -3.793 -5.679 20.767 1.00 92.50 86 GLN A O 1
ATOM 664 N N . PRO A 1 87 ? -3.137 -7.153 19.176 1.00 88.50 87 PRO A N 1
ATOM 665 C CA . PRO A 1 87 ? -4.475 -7.680 18.993 1.00 88.50 87 PRO A CA 1
ATOM 666 C C . PRO A 1 87 ? -4.888 -8.265 20.338 1.00 88.50 87 PRO A C 1
ATOM 668 O O . PRO A 1 87 ? -4.077 -8.937 20.986 1.00 88.50 87 PRO A O 1
ATOM 671 N N . GLY A 1 88 ? -6.100 -7.926 20.789 1.00 83.81 88 GLY A N 1
ATOM 672 C CA . GLY A 1 88 ? -6.637 -8.468 22.027 1.00 83.81 88 GLY A CA 1
ATOM 673 C C . GLY A 1 88 ? -6.398 -9.966 21.997 1.00 83.81 88 GLY A C 1
ATOM 674 O O . GLY A 1 88 ? -6.839 -10.642 21.070 1.00 83.81 88 GLY A O 1
ATOM 675 N N . SER A 1 89 ? -5.608 -10.471 22.946 1.00 76.56 89 SER A N 1
ATOM 676 C CA . SER A 1 89 ? -5.670 -11.897 23.197 1.00 76.56 89 SER A CA 1
ATOM 677 C C . SER A 1 89 ? -7.093 -12.074 23.676 1.00 76.56 89 SER A C 1
ATOM 679 O O . SER A 1 89 ? -7.432 -11.588 24.754 1.00 76.56 89 SER A O 1
ATOM 681 N N . ASP A 1 90 ? -7.946 -12.639 22.824 1.00 71.88 90 ASP A N 1
ATOM 682 C CA . ASP A 1 90 ? -9.197 -13.230 23.258 1.00 71.88 90 ASP A CA 1
ATOM 683 C C . ASP A 1 90 ? -8.752 -14.315 24.230 1.00 71.88 90 ASP A C 1
ATOM 685 O O . ASP A 1 90 ? -8.483 -15.459 23.864 1.00 71.88 90 ASP A O 1
ATOM 689 N N . SER A 1 91 ? -8.483 -13.901 25.467 1.00 68.12 91 SER A N 1
ATOM 690 C CA . SER A 1 91 ? -8.288 -14.780 26.586 1.00 68.12 91 SER A CA 1
ATOM 691 C C . SER A 1 91 ? -9.639 -15.435 26.708 1.00 68.12 91 SER A C 1
ATOM 693 O O . SER A 1 91 ? -10.544 -14.856 27.306 1.00 68.12 91 SER A O 1
ATOM 695 N N . ASP A 1 92 ? -9.761 -16.562 26.003 1.00 61.84 92 ASP A N 1
ATOM 696 C CA . ASP A 1 92 ? -10.820 -17.540 26.104 1.00 61.84 92 ASP A CA 1
ATOM 697 C C . ASP A 1 92 ? -11.132 -17.609 27.587 1.00 61.84 92 ASP A C 1
ATOM 699 O O . ASP A 1 92 ? -10.342 -18.138 28.382 1.00 61.84 92 ASP A O 1
ATOM 703 N N . ASP A 1 93 ? -12.232 -16.959 27.953 1.00 61.97 93 ASP A N 1
ATOM 704 C CA . ASP A 1 93 ? -12.795 -16.945 29.286 1.00 61.97 93 ASP A CA 1
ATOM 705 C C . ASP A 1 93 ? -13.330 -18.364 29.460 1.00 61.97 93 ASP A C 1
ATOM 707 O O . ASP A 1 93 ? -14.513 -18.650 29.282 1.00 61.97 93 ASP A O 1
ATOM 711 N N . SER A 1 94 ? -12.386 -19.298 29.615 1.00 68.62 94 SER A N 1
ATOM 712 C CA . SER A 1 94 ? -12.624 -20.720 29.721 1.00 68.62 94 SER A CA 1
ATOM 713 C C . SER A 1 94 ? -13.559 -20.835 30.907 1.00 68.62 94 SER A C 1
ATOM 715 O O . SER A 1 94 ? -13.132 -20.534 32.027 1.00 68.62 94 SER A O 1
ATOM 717 N N . PRO A 1 95 ? -14.839 -21.183 30.684 1.00 62.72 95 PRO A N 1
ATOM 718 C CA . PRO A 1 95 ? -15.819 -21.182 31.746 1.00 62.72 95 PRO A CA 1
ATOM 719 C C . PRO A 1 95 ? -15.283 -22.112 32.819 1.00 62.72 95 PRO A C 1
ATOM 721 O O . PRO A 1 95 ? -15.039 -23.289 32.550 1.00 62.72 95 PRO A O 1
ATOM 724 N N . GLY A 1 96 ? -15.020 -21.537 33.995 1.00 56.47 96 GLY A N 1
ATOM 725 C CA . GLY A 1 96 ? -14.357 -22.212 35.096 1.00 56.47 96 GLY A CA 1
ATOM 726 C C . GLY A 1 96 ? -14.913 -23.617 35.268 1.00 56.47 96 GLY A C 1
ATOM 727 O O . GLY A 1 96 ? -16.079 -23.798 35.633 1.00 56.47 96 GLY A O 1
ATOM 728 N N . VAL A 1 97 ? -14.072 -24.614 34.985 1.00 62.81 97 VAL A N 1
ATOM 729 C CA . VAL A 1 97 ? -14.324 -25.980 35.420 1.00 62.81 97 VAL A CA 1
ATOM 730 C C . VAL A 1 97 ? -14.320 -25.902 36.937 1.00 62.81 97 VAL A C 1
ATOM 732 O O . VAL A 1 97 ? -13.284 -25.696 37.564 1.00 62.81 97 VAL A O 1
ATOM 735 N N . ARG A 1 98 ? -15.527 -25.949 37.500 1.00 60.59 98 ARG A N 1
ATOM 736 C CA . ARG A 1 98 ? -15.762 -26.017 38.935 1.00 60.59 98 ARG A CA 1
ATOM 737 C C . ARG A 1 98 ? -15.006 -27.211 39.502 1.00 60.59 98 ARG A C 1
ATOM 739 O O . ARG A 1 98 ? -15.006 -28.287 38.912 1.00 60.59 98 ARG A O 1
ATOM 746 N N . ASP A 1 99 ? -14.390 -26.950 40.642 1.00 55.59 99 ASP A N 1
ATOM 747 C CA . ASP A 1 99 ? -13.575 -27.846 41.441 1.00 55.59 99 ASP A CA 1
ATOM 748 C C . ASP A 1 99 ? -14.161 -29.257 41.581 1.00 55.59 99 ASP A C 1
ATOM 750 O O . ASP A 1 99 ? -15.262 -29.424 42.101 1.00 55.59 99 ASP A O 1
ATOM 754 N N . ASP A 1 100 ? -13.358 -30.268 41.244 1.00 53.66 100 ASP A N 1
ATOM 755 C CA . ASP A 1 100 ? -13.351 -31.521 41.994 1.00 53.66 100 ASP A CA 1
ATOM 756 C C . ASP A 1 100 ? -11.948 -31.720 42.576 1.00 53.66 100 ASP A C 1
ATOM 758 O O . ASP A 1 100 ? -10.931 -31.773 41.881 1.00 53.66 100 ASP A O 1
ATOM 762 N N . ALA A 1 101 ? -11.916 -31.736 43.904 1.00 59.53 101 ALA A N 1
ATOM 763 C CA . ALA A 1 101 ? -10.736 -31.669 44.741 1.00 59.53 101 ALA A CA 1
ATOM 764 C C . ALA A 1 101 ? -9.809 -32.881 44.566 1.00 59.53 101 ALA A C 1
ATOM 766 O O . ALA A 1 101 ? -10.170 -34.008 44.904 1.00 59.53 101 ALA A O 1
ATOM 767 N N . ILE A 1 102 ? -8.555 -32.632 44.179 1.00 55.47 102 ILE A N 1
ATOM 768 C CA . ILE A 1 102 ? -7.443 -33.537 44.482 1.00 55.47 102 ILE A CA 1
ATOM 769 C C . ILE A 1 102 ? -6.377 -32.741 45.228 1.00 55.47 102 ILE A C 1
ATOM 771 O O . ILE A 1 102 ? -5.706 -31.863 44.694 1.00 55.47 102 ILE A O 1
ATOM 775 N N . SER A 1 103 ? -6.269 -33.061 46.513 1.00 60.44 103 SER A N 1
ATOM 776 C CA . SER A 1 103 ? -5.314 -32.505 47.460 1.00 60.44 103 SER A CA 1
ATOM 777 C C . SER A 1 103 ? -3.888 -32.926 47.080 1.00 60.44 103 SER A C 1
ATOM 779 O O . SER A 1 103 ? -3.551 -34.107 47.159 1.00 60.44 103 SER A O 1
ATOM 781 N N . THR A 1 104 ? -3.029 -31.969 46.728 1.00 59.09 104 THR A N 1
ATOM 782 C CA . THR A 1 104 ? -1.571 -32.167 46.621 1.00 59.09 104 THR A CA 1
ATOM 783 C C . THR A 1 104 ? -0.818 -31.209 47.551 1.00 59.09 104 THR A C 1
ATOM 785 O O . THR A 1 104 ? -1.305 -30.108 47.810 1.00 59.09 104 THR A O 1
ATOM 788 N N . PRO A 1 105 ? 0.342 -31.620 48.099 1.00 55.12 105 PRO A N 1
ATOM 789 C CA . PRO A 1 105 ? 0.970 -30.949 49.233 1.00 55.12 105 PRO A CA 1
ATOM 790 C C . PRO A 1 105 ? 1.735 -29.676 48.847 1.00 55.12 105 PRO A C 1
ATOM 792 O O . PRO A 1 105 ? 2.384 -29.603 47.805 1.00 55.12 105 PRO A O 1
ATOM 795 N N . SER A 1 106 ? 1.679 -28.692 49.749 1.00 47.59 106 SER A N 1
ATOM 796 C CA . SER A 1 106 ? 2.387 -27.413 49.684 1.00 47.59 106 SER A CA 1
ATOM 797 C C . SER A 1 106 ? 3.907 -27.570 49.654 1.00 47.59 106 SER A C 1
ATOM 799 O O . SER A 1 106 ? 4.495 -28.174 50.549 1.00 47.59 106 SER A O 1
ATOM 801 N N . PHE A 1 107 ? 4.542 -26.896 48.696 1.00 48.50 107 PHE A N 1
ATOM 802 C CA . PHE A 1 107 ? 5.944 -26.494 48.773 1.00 48.50 107 PHE A CA 1
ATOM 803 C C . PHE A 1 107 ? 6.009 -24.972 48.922 1.00 48.50 107 PHE A C 1
ATOM 805 O O . PHE A 1 107 ? 5.632 -24.226 48.021 1.00 48.50 107 PHE A O 1
ATOM 812 N N . SER A 1 108 ? 6.463 -24.512 50.085 1.00 50.56 108 SER A N 1
ATOM 813 C CA . SER A 1 108 ? 6.751 -23.107 50.361 1.00 50.56 108 SER A CA 1
ATOM 814 C C . SER A 1 108 ? 8.138 -22.751 49.828 1.00 50.56 108 SER A C 1
ATOM 816 O O . SER A 1 108 ? 9.134 -23.268 50.338 1.00 50.56 108 SER A O 1
ATOM 818 N N . TYR A 1 109 ? 8.207 -21.844 48.853 1.00 46.78 109 TYR A N 1
ATOM 819 C CA . TYR A 1 109 ? 9.451 -21.173 48.484 1.00 46.78 109 TYR A CA 1
ATOM 820 C C . TYR A 1 109 ? 9.452 -19.717 48.945 1.00 46.78 109 TYR A C 1
ATOM 822 O O . TYR A 1 109 ? 8.429 -19.039 48.994 1.00 46.78 109 TYR A O 1
ATOM 830 N N . PHE A 1 110 ? 10.649 -19.320 49.356 1.00 45.66 110 PHE A N 1
ATOM 831 C CA . PHE A 1 110 ? 11.038 -18.118 50.072 1.00 45.66 110 PHE A CA 1
ATOM 832 C C . PHE A 1 110 ? 10.608 -16.803 49.413 1.00 45.66 110 PHE A C 1
ATOM 834 O O . PHE A 1 110 ? 10.847 -16.576 48.230 1.00 45.66 110 PHE A O 1
ATOM 841 N N . SER A 1 111 ? 10.113 -15.889 50.247 1.00 45.59 111 SER A N 1
ATOM 842 C CA . SER A 1 111 ? 10.084 -14.453 49.977 1.00 45.59 111 SER A CA 1
ATOM 843 C C . SER A 1 111 ? 11.497 -13.873 50.065 1.00 45.59 111 SER A C 1
ATOM 845 O O . SER A 1 111 ? 12.158 -14.012 51.096 1.00 45.59 111 SER A O 1
ATOM 847 N N . THR A 1 112 ? 11.934 -13.153 49.033 1.00 47.06 112 THR A N 1
ATOM 848 C CA . THR A 1 112 ? 13.065 -12.222 49.133 1.00 47.06 112 THR A CA 1
ATOM 849 C C . THR A 1 112 ? 12.574 -10.800 48.922 1.00 47.06 112 THR A C 1
ATOM 851 O O . THR A 1 112 ? 12.202 -10.409 47.818 1.00 47.06 112 THR A O 1
ATOM 854 N N . SER A 1 113 ? 12.578 -10.040 50.013 1.00 55.69 113 SER A N 1
ATOM 855 C CA . SER A 1 113 ? 12.407 -8.592 50.047 1.00 55.69 113 SER A CA 1
ATOM 856 C C . SER A 1 113 ? 13.754 -7.912 49.808 1.00 55.69 113 SER A C 1
ATOM 858 O O . SER A 1 113 ? 14.705 -8.206 50.530 1.00 55.69 113 SER A O 1
ATOM 860 N N . SER A 1 114 ? 13.828 -6.964 48.876 1.00 44.59 114 SER A N 1
ATOM 861 C CA . SER A 1 114 ? 14.865 -5.917 48.798 1.00 44.59 114 SER A CA 1
ATOM 862 C C . SER A 1 114 ? 14.594 -5.050 47.561 1.00 44.59 114 SER A C 1
ATOM 864 O O . SER A 1 114 ? 14.123 -5.550 46.553 1.00 44.59 114 SER A O 1
ATOM 866 N N . ALA A 1 115 ? 14.853 -3.751 47.497 1.00 41.47 115 ALA A N 1
ATOM 867 C CA . ALA A 1 115 ? 15.084 -2.705 48.476 1.00 41.47 115 ALA A CA 1
ATOM 868 C C . ALA A 1 115 ? 14.850 -1.392 47.705 1.00 41.47 115 ALA A C 1
ATOM 870 O O . ALA A 1 115 ? 15.305 -1.244 46.573 1.00 41.47 115 ALA A O 1
ATOM 871 N N . SER A 1 116 ? 14.138 -0.445 48.311 1.00 54.03 116 SER A N 1
ATOM 872 C CA . SER A 1 116 ? 14.040 0.934 47.828 1.00 54.03 116 SER A CA 1
ATOM 873 C C . SER A 1 116 ? 15.397 1.615 48.036 1.00 54.03 116 SER A C 1
ATOM 875 O O . SER A 1 116 ? 15.759 1.930 49.170 1.00 54.03 116 SER A O 1
ATOM 877 N N . GLY A 1 117 ? 16.143 1.826 46.952 1.00 40.78 117 GLY A N 1
ATOM 878 C CA . GLY A 1 117 ? 17.389 2.589 46.934 1.00 40.78 117 GLY A CA 1
ATOM 879 C C . GLY A 1 117 ? 17.189 3.945 46.265 1.00 40.78 117 GLY A C 1
ATOM 880 O O . GLY A 1 117 ? 17.322 4.060 45.052 1.00 40.78 117 GLY A O 1
ATOM 881 N N . SER A 1 118 ? 16.884 4.967 47.066 1.00 48.69 118 SER A N 1
ATOM 882 C CA . SER A 1 118 ? 17.102 6.369 46.699 1.00 48.69 118 SER A CA 1
ATOM 883 C C . SER A 1 118 ? 18.599 6.663 46.689 1.00 48.69 118 SER A C 1
ATOM 885 O O . SER A 1 118 ? 19.281 6.397 47.677 1.00 48.69 118 SER A O 1
ATOM 887 N N . GLY A 1 119 ? 19.088 7.278 45.614 1.00 48.53 119 GLY A N 1
ATOM 888 C CA . GLY A 1 119 ? 20.412 7.895 45.584 1.00 48.53 119 GLY A CA 1
ATOM 889 C C . GLY A 1 119 ? 21.095 7.762 44.233 1.00 48.53 119 GLY A C 1
ATOM 890 O O . GLY A 1 119 ? 21.866 6.831 44.027 1.00 48.53 119 GLY A O 1
ATOM 891 N N . ILE A 1 120 ? 20.871 8.725 43.336 1.00 44.91 120 ILE A N 1
ATOM 892 C CA . ILE A 1 120 ? 21.806 8.975 42.237 1.00 44.91 120 ILE A CA 1
ATOM 893 C C . ILE A 1 120 ? 22.358 10.386 42.395 1.00 44.91 120 ILE A C 1
ATOM 895 O O . ILE A 1 120 ? 21.640 11.379 42.491 1.00 44.91 120 ILE A O 1
ATOM 899 N N . ASN A 1 121 ? 23.676 10.385 42.500 1.00 41.78 121 ASN A N 1
ATOM 900 C CA . ASN A 1 121 ? 24.591 11.471 42.754 1.00 41.78 121 ASN A CA 1
ATOM 901 C C . ASN A 1 121 ? 24.795 12.257 41.448 1.00 41.78 121 ASN A C 1
ATOM 903 O O . ASN A 1 121 ? 25.242 11.690 40.452 1.00 41.78 121 ASN A O 1
ATOM 907 N N . ILE A 1 122 ? 24.454 13.545 41.438 1.00 50.12 122 ILE A N 1
ATOM 908 C CA . ILE A 1 122 ? 24.730 14.446 40.315 1.00 50.12 122 ILE A CA 1
ATOM 909 C C . ILE A 1 122 ? 26.158 14.943 40.507 1.00 50.12 122 ILE A C 1
ATOM 911 O O . ILE A 1 122 ? 26.381 15.813 41.339 1.00 50.12 122 ILE A O 1
ATOM 915 N N . ASN A 1 123 ? 27.111 14.344 39.793 1.00 48.53 123 ASN A N 1
ATOM 916 C CA . ASN A 1 123 ? 28.399 14.943 39.437 1.00 48.53 123 ASN A CA 1
ATOM 917 C C . ASN A 1 123 ? 29.135 14.012 38.467 1.00 48.53 123 ASN A C 1
ATOM 919 O O . ASN A 1 123 ? 29.756 13.033 38.873 1.00 48.53 123 ASN A O 1
ATOM 923 N N . SER A 1 124 ? 29.078 14.326 37.176 1.00 47.72 124 SER A N 1
ATOM 924 C CA . SER A 1 124 ? 30.036 13.844 36.177 1.00 47.72 124 SER A CA 1
ATOM 925 C C . SER A 1 124 ? 30.108 14.875 35.058 1.00 47.72 124 SER A C 1
ATOM 927 O O . SER A 1 124 ? 29.388 14.816 34.070 1.00 47.72 124 SER A O 1
ATOM 929 N N . SER A 1 125 ? 30.965 15.872 35.274 1.00 63.56 125 SER A N 1
ATOM 930 C CA . SER A 1 125 ? 31.579 16.649 34.206 1.00 63.56 125 SER A CA 1
ATOM 931 C C . SER A 1 125 ? 32.627 15.753 33.541 1.00 63.56 125 SER A C 1
ATOM 933 O O . SER A 1 125 ? 33.721 15.573 34.078 1.00 63.56 125 SER A O 1
ATOM 935 N N . GLY A 1 126 ? 32.260 15.144 32.423 1.00 44.44 126 GLY A N 1
ATOM 936 C CA . GLY A 1 126 ? 33.136 14.320 31.601 1.00 44.44 126 GLY A CA 1
ATOM 937 C C . GLY A 1 126 ? 32.785 14.573 30.148 1.00 44.44 126 GLY A C 1
ATOM 938 O O . GLY A 1 126 ? 31.733 14.151 29.685 1.00 44.44 126 GLY A O 1
ATOM 939 N N . SER A 1 127 ? 33.631 15.361 29.500 1.00 62.59 127 SER A N 1
ATOM 940 C CA . SER A 1 127 ? 33.714 15.559 28.060 1.00 62.59 127 SER A CA 1
ATOM 941 C C . SER A 1 127 ? 33.981 14.242 27.325 1.00 62.59 127 SER A C 1
ATOM 943 O O . SER A 1 127 ? 34.594 13.341 27.893 1.00 62.59 127 SER A O 1
ATOM 945 N N . ASP A 1 128 ? 33.586 14.235 26.049 1.00 53.06 128 ASP A N 1
ATOM 946 C CA . ASP A 1 128 ? 33.942 13.276 24.994 1.00 53.06 128 ASP A CA 1
ATOM 947 C C . ASP A 1 128 ? 33.091 11.994 24.946 1.00 53.06 128 ASP A C 1
ATOM 949 O O . ASP A 1 128 ? 33.460 10.983 25.524 1.00 53.06 128 ASP A O 1
ATOM 953 N N . ASP A 1 129 ? 31.937 12.068 24.260 1.00 46.38 129 ASP A N 1
ATOM 954 C CA . ASP A 1 129 ? 31.418 11.043 23.322 1.00 46.38 129 ASP A CA 1
ATOM 955 C C . ASP A 1 129 ? 30.035 11.460 22.752 1.00 46.38 129 ASP A C 1
ATOM 957 O O . ASP A 1 129 ? 29.031 10.754 22.855 1.00 46.38 129 ASP A O 1
ATOM 961 N N . ASP A 1 130 ? 29.964 12.622 22.088 1.00 46.16 130 ASP A N 1
ATOM 962 C CA . ASP A 1 130 ? 28.784 13.076 21.317 1.00 46.16 130 ASP A CA 1
ATOM 963 C C . ASP A 1 130 ? 28.649 12.332 19.964 1.00 46.16 130 ASP A C 1
ATOM 965 O O . ASP A 1 130 ? 28.374 12.917 18.916 1.00 46.16 130 ASP A O 1
ATOM 969 N N . PHE A 1 131 ? 28.842 11.008 19.968 1.00 49.66 131 PHE A N 1
ATOM 970 C CA . PHE A 1 131 ? 28.618 10.123 18.816 1.00 49.66 131 PHE A CA 1
ATOM 971 C C . PHE A 1 131 ? 27.306 9.338 18.918 1.00 49.66 131 PHE A C 1
ATOM 973 O O . PHE A 1 131 ? 27.130 8.321 18.253 1.00 49.66 131 PHE A O 1
ATOM 980 N N . ASN A 1 132 ? 26.337 9.830 19.696 1.00 46.38 132 ASN A N 1
ATOM 981 C CA . ASN A 1 132 ? 24.961 9.340 19.620 1.00 46.38 132 ASN A CA 1
ATOM 982 C C . ASN A 1 132 ? 24.113 10.172 18.646 1.00 46.38 132 ASN A C 1
ATOM 984 O O . ASN A 1 132 ? 22.948 10.470 18.901 1.00 46.38 132 ASN A O 1
ATOM 988 N N . ALA A 1 133 ? 24.689 10.547 17.501 1.00 48.31 133 ALA A N 1
ATOM 989 C CA . ALA A 1 133 ? 23.902 10.939 16.340 1.00 48.31 133 ALA A CA 1
ATOM 990 C C . ALA A 1 133 ? 23.330 9.658 15.722 1.00 48.31 133 ALA A C 1
ATOM 992 O O . ALA A 1 133 ? 23.776 9.211 14.665 1.00 48.31 133 ALA A O 1
ATOM 993 N N . SER A 1 134 ? 22.377 9.021 16.412 1.00 53.78 134 SER A N 1
ATOM 994 C CA . SER A 1 134 ? 21.564 7.974 15.805 1.00 53.78 134 SER A CA 1
ATOM 995 C C . SER A 1 134 ? 20.959 8.592 14.551 1.00 53.78 134 SER A C 1
ATOM 997 O O . SER A 1 134 ? 20.128 9.499 14.657 1.00 53.78 134 SER A O 1
ATOM 999 N N . THR A 1 135 ? 21.443 8.191 13.375 1.00 56.31 135 THR A N 1
ATOM 1000 C CA . THR A 1 135 ? 20.929 8.710 12.110 1.00 56.31 135 THR A CA 1
ATOM 1001 C C . THR A 1 135 ? 19.410 8.584 12.150 1.00 56.31 135 THR A C 1
ATOM 1003 O O . THR A 1 135 ? 18.923 7.506 12.508 1.00 56.31 135 THR A O 1
ATOM 1006 N N . PRO A 1 136 ? 18.659 9.664 11.875 1.00 69.25 136 PRO A N 1
ATOM 1007 C CA . PRO A 1 136 ? 17.218 9.658 12.060 1.00 69.25 136 PRO A CA 1
ATOM 1008 C C . PRO A 1 136 ? 16.612 8.494 11.277 1.00 69.25 136 PRO A C 1
ATOM 1010 O O . PRO A 1 136 ? 17.040 8.186 10.169 1.00 69.25 136 PRO A O 1
ATOM 1013 N N . PHE A 1 137 ? 15.648 7.800 11.868 1.00 72.06 137 PHE A N 1
ATOM 1014 C CA . PHE A 1 137 ? 14.932 6.727 11.189 1.00 72.06 137 PHE A CA 1
ATOM 1015 C C . PHE A 1 137 ? 14.159 7.330 9.999 1.00 72.06 137 PHE A C 1
ATOM 1017 O O . PHE A 1 137 ? 13.288 8.176 10.200 1.00 72.06 137 PHE A O 1
ATOM 1024 N N . HIS A 1 138 ? 14.496 6.956 8.759 1.00 87.31 138 HIS A N 1
ATOM 1025 C CA . HIS A 1 138 ? 13.990 7.614 7.543 1.00 87.31 138 HIS A CA 1
ATOM 1026 C C . HIS A 1 138 ? 12.639 7.037 7.109 1.00 87.31 138 HIS A C 1
ATOM 1028 O O . HIS A 1 138 ? 12.527 6.337 6.108 1.00 87.31 138 HIS A O 1
ATOM 1034 N N . SER A 1 139 ? 11.584 7.340 7.863 1.00 94.69 139 SER A N 1
ATOM 1035 C CA . SER A 1 139 ? 10.219 6.996 7.448 1.00 94.69 139 SER A CA 1
ATOM 1036 C C . SER A 1 139 ? 9.473 8.182 6.875 1.00 94.69 139 SER A C 1
ATOM 1038 O O . SER A 1 139 ? 9.575 9.297 7.386 1.00 94.69 139 SER A O 1
ATOM 1040 N N . ARG A 1 140 ? 8.692 7.939 5.822 1.00 96.19 140 ARG A N 1
ATOM 1041 C CA . ARG A 1 140 ? 7.894 8.973 5.159 1.00 96.19 140 ARG A CA 1
ATOM 1042 C C . ARG A 1 140 ? 6.621 8.412 4.543 1.00 96.19 140 ARG A C 1
ATOM 1044 O O . ARG A 1 140 ? 6.523 7.218 4.261 1.00 96.19 140 ARG A O 1
ATOM 1051 N N . ILE A 1 141 ? 5.675 9.313 4.316 1.00 96.25 141 ILE A N 1
ATOM 1052 C CA . ILE A 1 141 ? 4.451 9.072 3.555 1.00 96.25 141 ILE A CA 1
ATOM 1053 C C . ILE A 1 141 ? 4.631 9.750 2.200 1.00 96.25 141 ILE A C 1
ATOM 1055 O O . ILE A 1 141 ? 5.081 10.893 2.147 1.00 96.25 141 ILE A O 1
ATOM 1059 N N . GLN A 1 142 ? 4.304 9.047 1.122 1.00 95.50 142 GLN A N 1
ATOM 1060 C CA . GLN A 1 142 ? 4.353 9.562 -0.245 1.00 95.50 142 GLN A CA 1
ATOM 1061 C C . GLN A 1 142 ? 2.996 9.387 -0.922 1.00 95.50 142 GLN A C 1
ATOM 1063 O O . GLN A 1 142 ? 2.205 8.510 -0.558 1.00 95.50 142 GLN A O 1
ATOM 1068 N N . SER A 1 143 ? 2.729 10.209 -1.935 1.00 94.44 143 SER A N 1
ATOM 1069 C CA . SER A 1 143 ? 1.580 9.968 -2.810 1.00 94.44 143 SER A CA 1
ATOM 1070 C C . SER A 1 143 ? 1.823 8.754 -3.709 1.00 94.44 143 SER A C 1
ATOM 1072 O O . SER A 1 143 ? 2.963 8.416 -4.028 1.00 94.44 143 SER A O 1
ATOM 1074 N N . ILE A 1 144 ? 0.741 8.115 -4.166 1.00 94.50 144 ILE A N 1
ATOM 1075 C CA . ILE A 1 144 ? 0.813 7.045 -5.176 1.00 94.50 144 ILE A CA 1
ATOM 1076 C C . ILE A 1 144 ? 1.522 7.561 -6.442 1.00 94.50 144 ILE A C 1
ATOM 1078 O O . ILE A 1 144 ? 2.372 6.871 -6.995 1.00 94.50 144 ILE A O 1
ATOM 1082 N N . GLY A 1 145 ? 1.231 8.795 -6.870 1.00 93.06 145 GLY A N 1
ATOM 1083 C CA . GLY A 1 145 ? 1.882 9.417 -8.026 1.00 93.06 145 GLY A CA 1
ATOM 1084 C C . GLY A 1 145 ? 3.399 9.525 -7.867 1.00 93.06 145 GLY A C 1
ATOM 1085 O O . GLY A 1 145 ? 4.125 9.010 -8.707 1.00 93.06 145 GLY A O 1
ATOM 1086 N N . GLU A 1 146 ? 3.860 10.118 -6.763 1.00 94.50 146 GLU A N 1
ATOM 1087 C CA . GLU A 1 146 ? 5.289 10.278 -6.442 1.00 94.50 146 GLU A CA 1
ATOM 1088 C C . GLU A 1 146 ? 6.022 8.931 -6.363 1.00 94.50 146 GLU A C 1
ATOM 1090 O O . GLU A 1 146 ? 7.159 8.810 -6.812 1.00 94.50 146 GLU A O 1
ATOM 1095 N N . PHE A 1 147 ? 5.372 7.904 -5.811 1.00 95.44 147 PHE A N 1
ATOM 1096 C CA . PHE A 1 147 ? 5.964 6.574 -5.705 1.00 95.44 147 PHE A CA 1
ATOM 1097 C C . PHE A 1 147 ? 6.125 5.887 -7.069 1.00 95.44 147 PHE A C 1
ATOM 1099 O O . PHE A 1 147 ? 7.187 5.338 -7.361 1.00 95.44 147 PHE A O 1
ATOM 1106 N N . PHE A 1 148 ? 5.085 5.909 -7.910 1.00 95.44 148 PHE A N 1
ATOM 1107 C CA . PHE A 1 148 ? 5.110 5.224 -9.206 1.00 95.44 148 PHE A CA 1
ATOM 1108 C C . PHE A 1 148 ? 5.794 6.029 -10.314 1.00 95.44 148 PHE A C 1
ATOM 1110 O O . PHE A 1 148 ? 6.183 5.432 -11.314 1.00 95.44 148 PHE A O 1
ATOM 1117 N N . GLU A 1 149 ? 5.942 7.349 -10.180 1.00 95.06 149 GLU A N 1
ATOM 1118 C CA . GLU A 1 149 ? 6.578 8.215 -11.183 1.00 95.06 149 GLU A CA 1
ATOM 1119 C C . GLU A 1 149 ? 7.919 7.666 -11.699 1.00 95.06 149 GLU A C 1
ATOM 1121 O O . GLU A 1 149 ? 8.009 7.414 -12.905 1.00 95.06 149 GLU A O 1
ATOM 1126 N N . PRO A 1 150 ? 8.919 7.373 -10.844 1.00 95.19 150 PRO A N 1
ATOM 1127 C CA . PRO A 1 150 ? 10.178 6.803 -11.316 1.00 95.19 150 PRO A CA 1
ATOM 1128 C C . PRO A 1 150 ? 10.018 5.392 -11.901 1.00 95.19 150 PRO A C 1
ATOM 1130 O O . PRO A 1 150 ? 10.775 5.008 -12.783 1.00 95.19 150 PRO A O 1
ATOM 1133 N N . LEU A 1 151 ? 9.023 4.617 -11.461 1.00 94.94 151 LEU A N 1
ATOM 1134 C CA . LEU A 1 151 ? 8.794 3.239 -11.922 1.00 94.94 151 LEU A CA 1
ATOM 1135 C C . LEU A 1 151 ? 8.107 3.164 -13.293 1.00 94.94 151 LEU A C 1
ATOM 1137 O O . LEU A 1 151 ? 8.077 2.108 -13.922 1.00 94.94 151 LEU A O 1
ATOM 1141 N N . MET A 1 152 ? 7.530 4.270 -13.760 1.00 94.44 152 MET A N 1
ATOM 1142 C CA . MET A 1 152 ? 6.903 4.366 -15.078 1.00 94.44 152 MET A CA 1
ATOM 1143 C C . MET A 1 152 ? 7.872 4.807 -16.174 1.00 94.44 152 MET A C 1
ATOM 1145 O O . MET A 1 152 ? 7.501 4.766 -17.352 1.00 94.44 152 MET A O 1
ATOM 1149 N N . ASP A 1 153 ? 9.077 5.237 -15.805 1.00 95.06 153 ASP A N 1
ATOM 1150 C CA . ASP A 1 153 ? 10.128 5.547 -16.761 1.00 95.06 153 ASP A CA 1
ATOM 1151 C C . ASP A 1 153 ? 10.709 4.253 -17.351 1.00 95.06 153 ASP A C 1
ATOM 1153 O O . ASP A 1 153 ? 11.023 3.292 -16.644 1.00 95.06 153 ASP A O 1
ATOM 1157 N N . GLU A 1 154 ? 10.828 4.201 -18.676 1.00 93.62 154 GLU A N 1
ATOM 1158 C CA . GLU A 1 154 ? 11.267 2.989 -19.369 1.00 93.62 154 GLU A CA 1
ATOM 1159 C C . GLU A 1 154 ? 12.703 2.602 -18.986 1.00 93.62 154 GLU A C 1
ATOM 1161 O O . GLU A 1 154 ? 12.972 1.414 -18.796 1.00 93.62 154 GLU A O 1
ATOM 1166 N N . ALA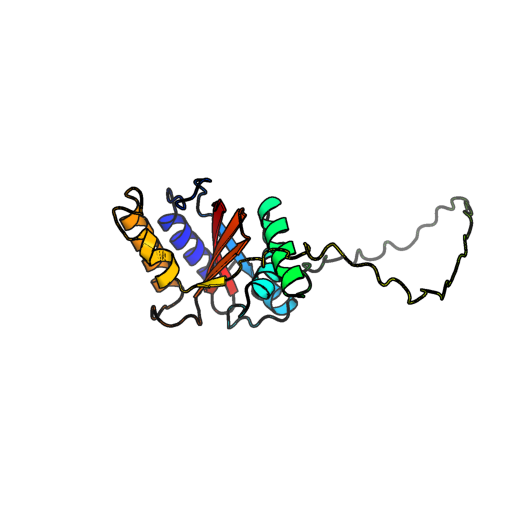 A 1 155 ? 13.593 3.583 -18.801 1.00 91.94 155 ALA A N 1
ATOM 1167 C CA . ALA A 1 155 ? 14.987 3.337 -18.449 1.00 91.94 155 ALA A CA 1
ATOM 1168 C C . ALA A 1 155 ? 15.144 2.900 -16.985 1.00 91.94 155 ALA A C 1
ATOM 1170 O O . ALA A 1 155 ? 15.959 2.025 -16.695 1.00 91.94 155 ALA A O 1
ATOM 1171 N N . ALA A 1 156 ? 14.350 3.464 -16.073 1.00 88.94 156 ALA A N 1
ATOM 1172 C CA . ALA A 1 156 ? 14.390 3.103 -14.657 1.00 88.94 156 ALA A CA 1
ATOM 1173 C C . ALA A 1 156 ? 13.689 1.767 -14.346 1.00 88.94 156 ALA A C 1
ATOM 1175 O O . ALA A 1 156 ? 14.107 1.049 -13.444 1.00 88.94 156 ALA A O 1
ATOM 1176 N N . SER A 1 157 ? 12.640 1.413 -15.095 1.00 88.31 157 SER A N 1
ATOM 1177 C CA . SER A 1 157 ? 11.739 0.294 -14.771 1.00 88.31 157 SER A CA 1
ATOM 1178 C C . SER A 1 157 ? 12.247 -1.115 -15.110 1.00 88.31 157 SER A C 1
ATOM 1180 O O . SER A 1 157 ? 11.498 -2.081 -14.957 1.00 88.31 157 SER A O 1
ATOM 1182 N N . MET A 1 158 ? 13.457 -1.255 -15.662 1.00 91.00 158 MET A N 1
ATOM 1183 C CA . MET A 1 158 ? 13.965 -2.528 -16.207 1.00 91.00 158 MET A CA 1
ATOM 1184 C C . MET A 1 158 ? 12.970 -3.219 -17.170 1.00 91.00 158 MET A C 1
ATOM 1186 O O . MET A 1 158 ? 12.869 -4.444 -17.218 1.00 91.00 158 MET A O 1
ATOM 1190 N N . GLY A 1 159 ? 12.196 -2.433 -17.928 1.00 92.88 159 GLY A N 1
ATOM 1191 C CA . GLY A 1 159 ? 11.184 -2.934 -18.867 1.00 92.88 159 GLY A CA 1
ATOM 1192 C C . GLY A 1 159 ? 9.804 -3.238 -18.262 1.00 92.88 159 GLY A C 1
ATOM 1193 O O . GLY A 1 159 ? 8.899 -3.594 -19.014 1.00 92.88 159 GLY A O 1
ATOM 1194 N N . GLN A 1 160 ? 9.604 -3.049 -16.952 1.00 94.88 160 GLN A N 1
ATOM 1195 C CA . GLN A 1 160 ? 8.328 -3.294 -16.254 1.00 94.88 160 GLN A CA 1
ATOM 1196 C C . GLN A 1 160 ? 7.404 -2.055 -16.180 1.00 94.88 160 GLN A C 1
ATOM 1198 O O . GLN A 1 160 ? 6.350 -2.098 -15.543 1.00 94.88 160 GLN A O 1
ATOM 1203 N N . HIS A 1 161 ? 7.754 -0.934 -16.828 1.00 95.81 161 HIS A N 1
ATOM 1204 C CA . HIS A 1 161 ? 6.999 0.332 -16.746 1.00 95.81 161 HIS A CA 1
ATOM 1205 C C . HIS A 1 161 ? 5.507 0.205 -17.090 1.00 95.81 161 HIS A C 1
ATOM 1207 O O . HIS A 1 161 ? 4.682 0.944 -16.546 1.00 95.81 161 HIS A O 1
ATOM 1213 N N . LYS A 1 162 ? 5.131 -0.700 -18.005 1.00 96.50 162 LYS A N 1
ATOM 1214 C CA . LYS A 1 162 ? 3.723 -0.906 -18.388 1.00 96.50 162 LYS A CA 1
ATOM 1215 C C . LYS A 1 162 ? 2.931 -1.562 -17.264 1.00 96.50 162 LYS A C 1
ATOM 1217 O O . LYS A 1 162 ? 1.824 -1.119 -16.980 1.00 96.50 162 LYS A O 1
ATOM 1222 N N . GLN A 1 163 ? 3.514 -2.562 -16.613 1.00 96.75 163 GLN A N 1
ATOM 1223 C CA . GLN A 1 163 ? 2.919 -3.260 -15.481 1.00 96.75 163 GLN A CA 1
ATOM 1224 C C . GLN A 1 163 ? 2.824 -2.330 -14.266 1.00 96.75 163 GLN A C 1
ATOM 1226 O O . GLN A 1 163 ? 1.771 -2.254 -13.643 1.00 96.75 163 GLN A O 1
ATOM 1231 N N . PHE A 1 164 ? 3.858 -1.525 -13.986 1.00 96.81 164 PHE A N 1
ATOM 1232 C CA . PHE A 1 164 ? 3.777 -0.499 -12.937 1.00 96.81 164 PHE A CA 1
ATOM 1233 C C . PHE A 1 164 ? 2.692 0.546 -13.215 1.00 96.81 164 PHE A C 1
ATOM 1235 O O . PHE A 1 164 ? 1.979 0.955 -12.297 1.00 96.81 164 PHE A O 1
ATOM 1242 N N . ARG A 1 165 ? 2.523 0.952 -14.480 1.00 96.00 165 ARG A N 1
ATOM 1243 C CA . ARG A 1 165 ? 1.426 1.836 -14.890 1.00 96.00 165 ARG A CA 1
ATOM 1244 C C . ARG A 1 165 ? 0.064 1.182 -14.666 1.00 96.00 165 ARG A C 1
ATOM 1246 O O . ARG A 1 165 ? -0.807 1.828 -14.092 1.00 96.00 165 ARG A O 1
ATOM 1253 N N . GLU A 1 166 ? -0.111 -0.075 -15.072 1.00 96.62 166 GLU A N 1
ATOM 1254 C CA . GLU A 1 166 ? -1.351 -0.816 -14.822 1.00 96.62 166 GLU A CA 1
ATOM 1255 C C . GLU A 1 166 ? -1.638 -0.922 -13.321 1.00 96.62 166 GLU A C 1
ATOM 1257 O O . GLU A 1 166 ? -2.750 -0.615 -12.893 1.00 96.62 166 GLU A O 1
ATOM 1262 N N . LEU A 1 167 ? -0.641 -1.286 -12.511 1.00 96.81 167 LEU A N 1
ATOM 1263 C CA . LEU A 1 167 ? -0.794 -1.401 -11.066 1.00 96.81 167 LEU A CA 1
ATOM 1264 C C . LEU A 1 167 ? -1.239 -0.073 -10.439 1.00 96.81 167 LEU A C 1
ATOM 1266 O O . LEU A 1 167 ? -2.217 -0.043 -9.689 1.00 96.81 167 LEU A O 1
ATOM 1270 N N . ARG A 1 168 ? -0.584 1.037 -10.797 1.00 95.12 168 ARG A N 1
ATOM 1271 C CA . ARG A 1 168 ? -0.988 2.385 -10.375 1.00 95.12 168 ARG A CA 1
ATOM 1272 C C . ARG A 1 168 ? -2.435 2.686 -10.770 1.00 95.12 168 ARG A C 1
ATOM 1274 O O . ARG A 1 168 ? -3.210 3.158 -9.942 1.00 95.12 168 ARG A O 1
ATOM 1281 N N . ASP A 1 169 ? -2.810 2.400 -12.015 1.00 94.44 169 ASP A N 1
ATOM 1282 C CA . ASP A 1 169 ? -4.159 2.669 -12.521 1.00 94.44 169 ASP A CA 1
ATOM 1283 C C . ASP A 1 169 ? -5.220 1.843 -11.767 1.00 94.44 169 ASP A C 1
ATOM 1285 O O . ASP A 1 169 ? -6.313 2.349 -11.496 1.00 94.44 169 ASP A O 1
ATOM 1289 N N . ARG A 1 170 ? -4.893 0.614 -11.337 1.00 95.69 170 ARG A N 1
ATOM 1290 C CA . ARG A 1 170 ? -5.758 -0.191 -10.456 1.00 95.69 170 ARG A CA 1
ATOM 1291 C C . ARG A 1 170 ? -5.929 0.433 -9.077 1.00 95.69 170 ARG A C 1
ATOM 1293 O O . ARG A 1 170 ? -7.062 0.490 -8.606 1.00 95.69 170 ARG A O 1
ATOM 1300 N N . PHE A 1 171 ? -4.858 0.928 -8.453 1.00 94.50 171 PHE A N 1
ATOM 1301 C CA . PHE A 1 171 ? -4.964 1.665 -7.187 1.00 94.50 171 PHE A CA 1
ATOM 1302 C C . PHE A 1 171 ? -5.880 2.885 -7.334 1.00 94.50 171 PHE A C 1
ATOM 1304 O O . PHE A 1 171 ? -6.798 3.061 -6.531 1.00 94.50 171 PHE A O 1
ATOM 1311 N N . CYS A 1 172 ? -5.690 3.677 -8.394 1.00 91.62 172 CYS A N 1
ATOM 1312 C CA . CYS A 1 172 ? -6.523 4.847 -8.664 1.00 91.62 172 CYS A CA 1
ATOM 1313 C C . CYS A 1 172 ? -8.006 4.483 -8.812 1.00 91.62 172 CYS A C 1
ATOM 1315 O O . CYS A 1 172 ? -8.868 5.158 -8.246 1.00 91.62 172 CYS A O 1
ATOM 1317 N N . LEU A 1 173 ? -8.297 3.410 -9.553 1.00 92.88 173 LEU A N 1
ATOM 1318 C CA . LEU A 1 173 ? -9.655 2.933 -9.802 1.00 92.88 173 LEU A CA 1
ATOM 1319 C C . LEU A 1 173 ? -10.330 2.395 -8.530 1.00 92.88 173 LEU A C 1
ATOM 1321 O O . LEU A 1 173 ? -11.491 2.712 -8.285 1.00 92.88 173 LEU A O 1
ATOM 1325 N N . LEU A 1 174 ? -9.623 1.590 -7.731 1.00 93.75 174 LEU A N 1
ATOM 1326 C CA . LEU A 1 174 ? -10.189 0.929 -6.548 1.00 93.75 174 LEU A CA 1
ATOM 1327 C C . LEU A 1 174 ? -10.416 1.894 -5.382 1.00 93.75 174 LEU A C 1
ATOM 1329 O O . LEU A 1 174 ? -11.440 1.810 -4.709 1.00 93.75 174 LEU A O 1
ATOM 1333 N N . PHE A 1 175 ? -9.482 2.817 -5.147 1.00 92.31 175 PHE A N 1
ATOM 1334 C CA . PHE A 1 175 ? -9.520 3.700 -3.976 1.00 92.31 175 PHE A CA 1
ATOM 1335 C C . PHE A 1 175 ? -10.030 5.113 -4.288 1.00 92.31 175 PHE A C 1
ATOM 1337 O O . PHE A 1 175 ? -10.078 5.966 -3.399 1.00 92.31 175 PHE A O 1
ATOM 1344 N N . GLY A 1 176 ? -10.482 5.340 -5.527 1.00 79.81 176 GLY A N 1
ATOM 1345 C CA . GLY A 1 176 ? -11.158 6.567 -5.942 1.00 79.81 176 GLY A CA 1
ATOM 1346 C C . GLY A 1 176 ? -10.232 7.778 -5.932 1.00 79.81 176 GLY A C 1
ATOM 1347 O O . GLY A 1 176 ? -10.563 8.800 -5.329 1.00 79.81 176 GLY A O 1
ATOM 1348 N N . MET A 1 177 ? -9.068 7.658 -6.572 1.00 63.78 177 MET A N 1
ATOM 1349 C CA . MET A 1 177 ? -8.118 8.764 -6.655 1.00 63.78 177 MET A CA 1
ATOM 1350 C C . MET A 1 177 ? -8.581 9.834 -7.645 1.00 63.78 177 MET A C 1
ATOM 1352 O O . MET A 1 177 ? -8.639 9.600 -8.851 1.00 63.78 177 MET A O 1
ATOM 1356 N N . ASP A 1 178 ? -8.748 11.055 -7.141 1.00 60.75 178 ASP A N 1
ATOM 1357 C CA . ASP A 1 178 ? -8.053 12.164 -7.787 1.00 60.75 178 ASP A CA 1
ATOM 1358 C C . ASP A 1 178 ? -6.555 11.962 -7.472 1.00 60.75 178 ASP A C 1
ATOM 1360 O O . ASP A 1 178 ? -6.218 11.829 -6.292 1.00 60.75 178 ASP A O 1
ATOM 1364 N N . PRO A 1 179 ? -5.648 11.871 -8.464 1.00 55.66 179 PRO A N 1
ATOM 1365 C CA . PRO A 1 179 ? -4.220 11.614 -8.237 1.00 55.66 179 PRO A CA 1
ATOM 1366 C C . PRO A 1 179 ? -3.544 12.617 -7.283 1.00 55.66 179 PRO A C 1
ATOM 1368 O O . PRO A 1 179 ? -2.439 12.355 -6.810 1.00 55.66 179 PRO A O 1
ATOM 1371 N N . THR A 1 180 ? -4.199 13.741 -6.982 1.00 55.84 180 THR A N 1
ATOM 1372 C CA . THR A 1 180 ? -3.726 14.768 -6.045 1.00 55.84 180 THR A CA 1
ATOM 1373 C C . THR A 1 180 ? -4.248 14.617 -4.608 1.00 55.84 180 THR A C 1
ATOM 1375 O O . THR A 1 180 ? -3.715 15.253 -3.698 1.00 55.84 180 THR A O 1
ATOM 1378 N N . ALA A 1 181 ? -5.251 13.767 -4.359 1.00 60.53 181 ALA A N 1
ATOM 1379 C CA . ALA A 1 181 ? -5.865 13.600 -3.043 1.00 60.53 181 ALA A CA 1
ATOM 1380 C C . ALA A 1 181 ? -5.250 12.417 -2.271 1.00 60.53 181 ALA A C 1
ATOM 1382 O O . ALA A 1 181 ? -5.580 11.256 -2.504 1.00 60.53 181 ALA A O 1
ATOM 1383 N N . LEU A 1 182 ? -4.395 12.716 -1.287 1.00 65.38 182 LEU A N 1
ATOM 1384 C CA . LEU A 1 182 ? -3.809 11.731 -0.357 1.00 65.38 182 LEU A CA 1
ATOM 1385 C C . LEU A 1 182 ? -4.826 11.079 0.596 1.00 65.38 182 LEU A C 1
ATOM 1387 O O . LEU A 1 182 ? -4.488 10.151 1.324 1.00 65.38 182 LEU A O 1
ATOM 1391 N N . SER A 1 183 ? -6.064 11.569 0.638 1.00 75.62 183 SER A N 1
ATOM 1392 C CA . SER A 1 183 ? -7.009 11.260 1.714 1.00 75.62 183 SER A CA 1
ATOM 1393 C C . SER A 1 183 ? -7.500 9.809 1.739 1.00 75.62 183 SER A C 1
ATOM 1395 O O . SER A 1 183 ? -8.016 9.378 2.767 1.00 75.62 183 SER A O 1
ATOM 1397 N N . ARG A 1 184 ? -7.350 9.044 0.648 1.00 86.44 184 ARG A N 1
ATOM 1398 C CA . ARG A 1 184 ? -7.873 7.665 0.554 1.00 86.44 184 ARG A CA 1
ATOM 1399 C C . ARG A 1 184 ? -6.836 6.599 0.220 1.00 86.44 184 ARG A C 1
ATOM 1401 O O . ARG A 1 184 ? -7.147 5.418 0.356 1.00 86.44 184 ARG A O 1
ATOM 1408 N N . CYS A 1 185 ? -5.638 6.991 -0.200 1.00 94.06 185 CYS A N 1
ATOM 1409 C CA . CYS A 1 185 ? -4.536 6.084 -0.504 1.00 94.06 185 CYS A CA 1
ATOM 1410 C C . CYS A 1 185 ? -3.192 6.818 -0.460 1.00 94.06 185 CYS A C 1
ATOM 1412 O O . CYS A 1 185 ? -3.091 7.990 -0.834 1.00 94.06 185 CYS A O 1
ATOM 1414 N N . CYS A 1 186 ? -2.148 6.112 -0.050 1.00 95.75 186 CYS A N 1
ATOM 1415 C CA . CYS A 1 186 ? -0.786 6.627 -0.004 1.00 95.75 186 CYS A CA 1
ATOM 1416 C C . CYS A 1 186 ? 0.216 5.466 0.002 1.00 95.75 186 CYS A C 1
ATOM 1418 O O . CYS A 1 186 ? -0.165 4.293 -0.033 1.00 95.75 186 CYS A O 1
ATOM 1420 N N . VAL A 1 187 ? 1.503 5.800 0.035 1.00 97.00 187 VAL A N 1
ATOM 1421 C CA . VAL A 1 187 ? 2.582 4.833 0.225 1.00 97.00 187 VAL A CA 1
ATOM 1422 C C . VAL A 1 187 ? 3.341 5.166 1.501 1.00 97.00 187 VAL A C 1
ATOM 1424 O O . VAL A 1 187 ? 3.901 6.257 1.626 1.00 97.00 187 VAL A O 1
ATOM 1427 N N . TYR A 1 188 ? 3.399 4.219 2.435 1.00 97.94 188 TYR A N 1
ATOM 1428 C CA . TYR A 1 188 ? 4.290 4.299 3.590 1.00 97.94 188 TYR A CA 1
ATOM 1429 C C . TYR A 1 188 ? 5.629 3.656 3.245 1.00 97.94 188 TYR A C 1
ATOM 1431 O O . TYR A 1 188 ? 5.678 2.495 2.839 1.00 97.94 188 TYR A O 1
ATOM 1439 N N . ARG A 1 189 ? 6.718 4.400 3.443 1.00 97.50 189 ARG A N 1
ATOM 1440 C CA . ARG A 1 189 ? 8.088 3.872 3.411 1.00 97.50 189 ARG A CA 1
ATOM 1441 C C . ARG A 1 189 ? 8.629 3.892 4.824 1.00 97.50 189 ARG A C 1
ATOM 1443 O O . ARG A 1 189 ? 8.739 4.965 5.418 1.00 97.50 189 ARG A O 1
ATOM 1450 N N . ILE A 1 190 ? 8.913 2.711 5.358 1.00 97.44 190 ILE A N 1
ATOM 1451 C CA . ILE A 1 190 ? 9.274 2.521 6.760 1.00 97.44 190 ILE A CA 1
ATOM 1452 C C . ILE A 1 190 ? 10.583 1.752 6.825 1.00 97.44 190 ILE A C 1
ATOM 1454 O O . ILE A 1 190 ? 10.621 0.575 6.479 1.00 97.44 190 ILE A O 1
ATOM 1458 N N . GLY A 1 191 ? 11.647 2.408 7.280 1.00 95.19 191 GLY A N 1
ATOM 1459 C CA . GLY A 1 191 ? 12.967 1.798 7.407 1.00 95.19 191 GLY A CA 1
ATOM 1460 C C . GLY A 1 191 ? 14.103 2.747 7.053 1.00 95.19 191 GLY A C 1
ATOM 1461 O O . GLY A 1 191 ? 13.929 3.960 7.056 1.00 95.19 191 GLY A O 1
ATOM 1462 N N . GLN A 1 192 ? 15.284 2.190 6.791 1.00 91.06 192 GLN A N 1
ATOM 1463 C CA . GLN A 1 192 ? 16.442 2.960 6.316 1.00 91.06 192 GLN A CA 1
ATOM 1464 C C . GLN A 1 192 ? 17.225 2.148 5.287 1.00 91.06 192 GLN A C 1
ATOM 1466 O O . GLN A 1 192 ? 17.213 2.491 4.117 1.00 91.06 192 GLN A O 1
ATOM 1471 N N . ARG A 1 193 ? 17.861 1.053 5.722 1.00 92.44 193 ARG A N 1
ATOM 1472 C CA . ARG A 1 193 ? 18.516 0.099 4.818 1.00 92.44 193 ARG A CA 1
ATOM 1473 C C . ARG A 1 193 ? 17.535 -0.948 4.318 1.00 92.44 193 ARG A C 1
ATOM 1475 O O . ARG A 1 193 ? 17.435 -1.182 3.129 1.00 92.44 193 ARG A O 1
ATOM 1482 N N . GLU A 1 194 ? 16.804 -1.560 5.243 1.00 93.94 194 GLU A N 1
ATOM 1483 C CA . GLU A 1 194 ? 15.659 -2.417 4.942 1.00 93.94 194 GLU A CA 1
ATOM 1484 C C . GLU A 1 194 ? 14.411 -1.549 5.047 1.00 93.94 194 GLU A C 1
ATOM 1486 O O . GLU A 1 194 ? 14.077 -1.075 6.138 1.00 93.94 194 GLU A O 1
ATOM 1491 N N . VAL A 1 195 ? 13.774 -1.282 3.913 1.00 95.75 195 VAL A N 1
ATOM 1492 C CA . VAL A 1 195 ? 12.620 -0.393 3.808 1.00 95.75 195 VAL A CA 1
ATOM 1493 C C . VAL A 1 195 ? 11.398 -1.226 3.451 1.00 95.75 195 VAL A C 1
A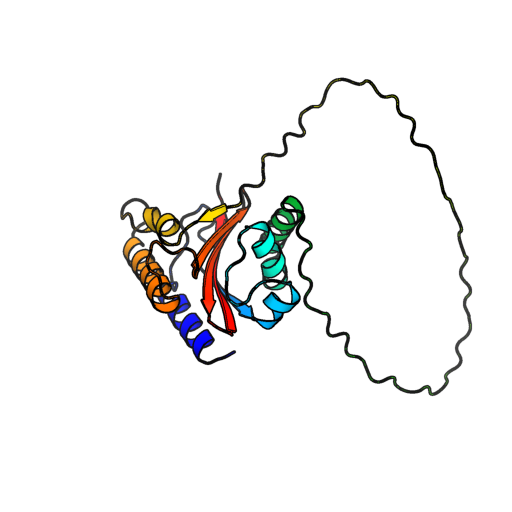TOM 1495 O O . VAL A 1 195 ? 11.285 -1.762 2.350 1.00 95.75 195 VAL A O 1
ATOM 1498 N N . GLY A 1 196 ? 10.464 -1.327 4.393 1.00 97.25 196 GLY A N 1
ATOM 1499 C CA . GLY A 1 196 ? 9.123 -1.824 4.117 1.00 97.25 196 GLY A CA 1
ATOM 1500 C C . GLY A 1 196 ? 8.339 -0.765 3.350 1.00 97.25 196 GLY A C 1
ATOM 1501 O O . GLY A 1 196 ? 8.222 0.376 3.808 1.00 97.25 196 GLY A O 1
ATOM 1502 N N . ILE A 1 197 ? 7.819 -1.138 2.186 1.00 97.62 197 ILE A N 1
ATOM 1503 C CA . ILE A 1 197 ? 7.015 -0.271 1.327 1.00 97.62 197 ILE A CA 1
ATOM 1504 C C . ILE A 1 197 ? 5.586 -0.796 1.350 1.00 97.62 197 ILE A C 1
ATOM 1506 O O . ILE A 1 197 ? 5.362 -1.954 1.015 1.00 97.62 197 ILE A O 1
ATOM 1510 N N . TYR A 1 198 ? 4.629 0.053 1.716 1.00 98.12 198 TYR A N 1
ATOM 1511 C CA . TYR A 1 198 ? 3.217 -0.309 1.845 1.00 98.12 198 TYR A CA 1
ATOM 1512 C C . TYR A 1 198 ? 2.367 0.659 1.023 1.00 98.12 198 TYR A C 1
ATOM 1514 O O . TYR A 1 198 ? 2.140 1.793 1.446 1.00 98.12 198 TYR A O 1
ATOM 1522 N N . ALA A 1 199 ? 1.906 0.224 -0.149 1.00 97.44 199 ALA A N 1
ATOM 1523 C CA . ALA A 1 199 ? 0.939 0.957 -0.959 1.00 97.44 199 ALA A CA 1
ATOM 1524 C C . ALA A 1 199 ? -0.470 0.604 -0.478 1.00 97.44 199 ALA A C 1
ATOM 1526 O O . ALA A 1 199 ? -0.926 -0.527 -0.655 1.00 97.44 199 ALA A O 1
ATOM 1527 N N . VAL A 1 200 ? -1.142 1.562 0.157 1.00 97.62 200 VAL A N 1
ATOM 1528 C CA . VAL A 1 200 ? -2.400 1.335 0.875 1.00 97.62 200 VAL A CA 1
ATOM 1529 C C . VAL A 1 200 ? -3.551 2.145 0.315 1.00 97.62 200 VAL A C 1
ATOM 1531 O O . VAL A 1 200 ? -3.359 3.232 -0.229 1.00 97.62 200 VAL A O 1
ATOM 1534 N N . GLY A 1 201 ? -4.763 1.655 0.546 1.00 96.44 201 GLY A N 1
ATOM 1535 C CA . GLY A 1 201 ? -5.991 2.410 0.395 1.00 96.44 201 GLY A CA 1
ATOM 1536 C C . GLY A 1 201 ? -7.066 1.978 1.390 1.00 96.44 201 GLY A C 1
ATOM 1537 O O . GLY A 1 201 ? -7.005 0.897 1.979 1.00 96.44 201 GLY A O 1
ATOM 1538 N N . ILE A 1 202 ? -8.047 2.853 1.598 1.00 96.19 202 ILE A N 1
ATOM 1539 C CA . ILE A 1 202 ? -9.189 2.591 2.481 1.00 96.19 202 ILE A CA 1
ATOM 1540 C C . ILE A 1 202 ? -10.283 1.873 1.697 1.00 96.19 202 ILE A C 1
ATOM 1542 O O . ILE A 1 202 ? -10.771 2.393 0.688 1.00 96.19 202 ILE A O 1
ATOM 1546 N N . VAL A 1 203 ? -10.730 0.731 2.213 1.00 96.12 203 VAL A N 1
ATOM 1547 C CA . VAL A 1 203 ? -11.973 0.079 1.793 1.00 96.12 203 VAL A CA 1
ATOM 1548 C C . VAL A 1 203 ? -13.079 0.548 2.753 1.00 96.12 203 VAL A C 1
ATOM 1550 O O . VAL A 1 203 ? -13.012 0.229 3.943 1.00 96.12 203 VAL A O 1
ATOM 1553 N N . PRO A 1 204 ? -14.056 1.358 2.299 1.00 94.06 204 PRO A N 1
ATOM 1554 C CA . PRO A 1 204 ? -15.017 2.019 3.185 1.00 94.06 204 PRO A CA 1
ATOM 1555 C C . PRO A 1 204 ? -15.770 1.049 4.093 1.00 94.06 204 PRO A C 1
ATOM 1557 O O . PRO A 1 204 ? -16.432 0.143 3.610 1.00 94.06 204 PRO A O 1
ATOM 1560 N N . GLY A 1 205 ? -15.683 1.261 5.408 1.00 94.50 205 GLY A N 1
ATOM 1561 C CA . GLY A 1 205 ? -16.347 0.415 6.407 1.00 94.50 205 GLY A CA 1
ATOM 1562 C C . GLY A 1 205 ? -15.692 -0.950 6.645 1.00 94.50 205 GLY A C 1
ATOM 1563 O O . GLY A 1 205 ? -16.082 -1.635 7.580 1.00 94.50 205 GLY A O 1
ATOM 1564 N N . GLU A 1 206 ? -14.689 -1.332 5.852 1.00 96.94 206 GLU A N 1
ATOM 1565 C CA . GLU A 1 206 ? -14.044 -2.648 5.933 1.00 96.94 206 GLU A CA 1
ATOM 1566 C C . GLU A 1 206 ? -12.641 -2.572 6.536 1.00 96.94 206 GLU A C 1
ATOM 1568 O O . GLU A 1 206 ? -12.259 -3.460 7.293 1.00 96.94 206 GLU A O 1
ATOM 1573 N N . GLY A 1 207 ? -11.869 -1.522 6.226 1.00 96.94 207 GLY A N 1
ATOM 1574 C CA . GLY A 1 207 ? -10.535 -1.308 6.793 1.00 96.94 207 GLY A CA 1
ATOM 1575 C C . GLY A 1 207 ? -9.505 -0.779 5.792 1.00 96.94 207 GLY A C 1
ATOM 1576 O O . GLY A 1 207 ? -9.842 -0.086 4.828 1.00 96.94 207 GLY A O 1
ATOM 1577 N N . ILE A 1 208 ? -8.231 -1.104 6.025 1.00 97.62 208 ILE A N 1
ATOM 1578 C CA . ILE A 1 208 ? -7.106 -0.736 5.153 1.00 97.62 208 ILE A CA 1
ATOM 1579 C C . ILE A 1 208 ? -6.676 -1.963 4.355 1.00 97.62 208 ILE A C 1
ATOM 1581 O O . ILE A 1 208 ? -6.453 -3.034 4.912 1.00 97.62 208 ILE A O 1
ATOM 1585 N N . ALA A 1 209 ? -6.517 -1.800 3.048 1.00 98.00 209 ALA A N 1
ATOM 1586 C CA . ALA A 1 209 ? -6.050 -2.850 2.157 1.00 98.00 209 ALA A CA 1
ATOM 1587 C C . ALA A 1 209 ? -4.906 -2.341 1.283 1.00 98.00 209 ALA A C 1
ATOM 1589 O O . ALA A 1 209 ? -4.806 -1.140 1.020 1.00 98.00 209 ALA A O 1
ATOM 1590 N N . GLY A 1 210 ? -4.049 -3.236 0.805 1.00 97.94 210 GLY A N 1
ATOM 1591 C CA . GLY A 1 210 ? -2.937 -2.796 -0.019 1.00 97.94 210 GLY A CA 1
ATOM 1592 C C . GLY A 1 210 ? -1.994 -3.890 -0.473 1.00 97.94 210 GLY A C 1
ATOM 1593 O O . GLY A 1 210 ? -2.235 -5.086 -0.301 1.00 97.94 210 GLY A O 1
ATOM 1594 N N . LEU A 1 211 ? -0.895 -3.430 -1.059 1.00 98.25 211 LEU A N 1
ATOM 1595 C CA . LEU A 1 211 ? 0.257 -4.251 -1.386 1.00 98.25 211 LEU A CA 1
ATOM 1596 C C . LEU A 1 211 ? 1.453 -3.793 -0.565 1.00 98.25 211 LEU A C 1
ATOM 1598 O O . LEU A 1 211 ? 1.655 -2.596 -0.351 1.00 98.25 211 LEU A O 1
ATOM 1602 N N . LYS A 1 212 ? 2.269 -4.746 -0.142 1.00 97.94 212 LYS A N 1
ATOM 1603 C CA . LYS A 1 212 ? 3.534 -4.501 0.534 1.00 97.94 212 LYS A CA 1
ATOM 1604 C C . LYS A 1 212 ? 4.685 -5.138 -0.228 1.00 97.94 212 LYS A C 1
ATOM 1606 O O . LYS A 1 212 ? 4.498 -6.127 -0.926 1.00 97.94 212 LYS A O 1
ATOM 1611 N N . THR A 1 213 ? 5.873 -4.581 -0.081 1.00 97.12 213 THR A N 1
ATOM 1612 C CA . THR A 1 213 ? 7.114 -5.171 -0.581 1.00 97.12 213 THR A CA 1
ATOM 1613 C C . THR A 1 213 ? 8.283 -4.736 0.305 1.00 97.12 213 THR A C 1
ATOM 1615 O O . THR A 1 213 ? 8.131 -3.885 1.189 1.00 97.12 213 THR A O 1
ATOM 1618 N N . LEU A 1 214 ? 9.445 -5.344 0.092 1.00 96.25 214 LEU A N 1
ATOM 1619 C CA . LEU A 1 214 ? 10.682 -5.031 0.798 1.00 96.25 214 LEU A CA 1
ATOM 1620 C C . LEU A 1 214 ? 11.694 -4.476 -0.199 1.00 96.25 214 LEU A C 1
ATOM 1622 O O . LEU A 1 214 ? 11.938 -5.083 -1.240 1.00 96.25 214 LEU A O 1
ATOM 1626 N N . ALA A 1 215 ? 12.311 -3.359 0.157 1.00 95.75 215 ALA A N 1
ATOM 1627 C CA . ALA A 1 215 ? 13.436 -2.800 -0.565 1.00 95.75 215 ALA A CA 1
ATOM 1628 C C . ALA A 1 215 ? 14.686 -2.792 0.312 1.00 95.75 215 ALA A C 1
ATOM 1630 O O . ALA A 1 215 ? 14.609 -2.530 1.516 1.00 95.75 215 ALA A O 1
ATOM 1631 N N . ILE A 1 216 ? 15.836 -3.038 -0.309 1.00 94.75 216 ILE A N 1
ATOM 1632 C CA . ILE A 1 216 ? 17.144 -2.756 0.278 1.00 94.75 216 ILE A CA 1
ATOM 1633 C C . ILE A 1 216 ? 17.720 -1.512 -0.408 1.00 94.75 216 ILE A C 1
ATOM 1635 O O . ILE A 1 216 ? 17.827 -1.474 -1.635 1.00 94.75 216 ILE A O 1
ATOM 1639 N N . GLU A 1 217 ? 18.056 -0.500 0.392 1.00 92.00 217 GLU A N 1
ATOM 1640 C CA . GLU A 1 217 ? 18.635 0.784 -0.025 1.00 92.00 217 GLU A CA 1
ATOM 1641 C C . GLU A 1 217 ? 20.023 0.955 0.625 1.00 92.00 217 GLU A C 1
ATOM 1643 O O . GLU A 1 217 ? 20.185 0.688 1.821 1.00 92.00 217 GLU A O 1
ATOM 1648 N N . THR A 1 218 ? 21.028 1.370 -0.155 1.00 87.94 218 THR A N 1
ATOM 1649 C CA . THR A 1 218 ? 22.425 1.572 0.293 1.00 87.94 218 THR A CA 1
ATOM 1650 C C . THR A 1 218 ? 22.814 3.030 0.413 1.00 87.94 218 THR A C 1
ATOM 1652 O O . THR A 1 218 ? 22.452 3.794 -0.511 1.00 87.94 218 THR A O 1
#

Secondary structure (DSSP, 8-state):
--HHHHHHHHHHHHHHTT-EESSTT-EEPEEEEEEHHHHHHTT--TTS--SSHHHHHHHHHHH---HHHHHHHHHHHHHTTPPPP------------------------------------------------------EEE-HHHHHTGGGSTTTTTT-HHHHHHHHHHHHHHHT--TT-TTSEEEEEEESSEEEEEEEEEETTTEEEEEEEEEE--